Protein AF-0000000083253717 (afdb_homodimer)

Nearest PDB structures (foldseek):
  2f3x-assembly1_B  TM=8.934E-01  e=1.957E-19  Bacillus subtilis
  4a0z-assembly1_B  TM=8.942E-01  e=2.127E-15  Staphylococcus aureus
  4a0y-assembly1_B-2  TM=9.872E-01  e=1.980E-13  Staphylococcus aureus
  4a12-assembly1_B  TM=8.291E-01  e=4.287E-14  Staphylococcus aureus
  1ixl-assembly1_A  TM=9.318E-01  e=2.590E-11  Pyrococcus horikoshii

Structure (mmCIF, N/CA/C/O backbone):
data_AF-0000000083253717-model_v1
#
loop_
_entity.id
_entity.type
_entity.pdbx_description
1 polymer 'Acyl-coenzyme A thioesterase PaaI-like protein'
#
loop_
_atom_site.group_PDB
_atom_site.id
_atom_site.type_symbol
_atom_site.label_atom_id
_atom_site.label_alt_id
_atom_site.label_comp_id
_atom_site.label_asym_id
_atom_site.label_entity_id
_atom_site.label_seq_id
_atom_site.pdbx_PDB_ins_code
_atom_site.Cartn_x
_atom_site.Cartn_y
_atom_site.Cartn_z
_atom_site.occupancy
_atom_site.B_iso_or_equiv
_atom_site.auth_seq_id
_atom_site.auth_comp_id
_atom_site.auth_asym_id
_atom_site.auth_atom_id
_atom_site.pdbx_PDB_model_num
ATOM 1 N N . MET A 1 1 ? 24.203 4.297 25.594 1 27.81 1 MET A N 1
ATOM 2 C CA . MET A 1 1 ? 24.078 5.672 26.078 1 27.81 1 MET A CA 1
ATOM 3 C C . MET A 1 1 ? 22.688 6.23 25.766 1 27.81 1 MET A C 1
ATOM 5 O O . MET A 1 1 ? 22.203 6.09 24.641 1 27.81 1 MET A O 1
ATOM 9 N N . GLU A 1 2 ? 21.75 6.348 26.719 1 34.16 2 GLU A N 1
ATOM 10 C CA . GLU A 1 2 ? 20.391 6.875 26.781 1 34.16 2 GLU A CA 1
ATOM 11 C C . GLU A 1 2 ? 20.328 8.289 26.203 1 34.16 2 GLU A C 1
ATOM 13 O O . GLU A 1 2 ? 21.094 9.164 26.594 1 34.16 2 GLU A O 1
ATOM 18 N N . LEU A 1 3 ? 20.156 8.422 24.891 1 40.31 3 LEU A N 1
ATOM 19 C CA . LEU A 1 3 ? 20.047 9.836 24.547 1 40.31 3 LEU A CA 1
ATOM 20 C C . LEU A 1 3 ? 19.266 10.602 25.609 1 40.31 3 LEU A C 1
ATOM 22 O O . LEU A 1 3 ? 18.234 10.117 26.094 1 40.31 3 LEU A O 1
ATOM 26 N N . GLY A 1 4 ? 19.938 11.438 26.344 1 41.78 4 GLY A N 1
ATOM 27 C CA . GLY A 1 4 ? 19.359 12.242 27.422 1 41.78 4 GLY A CA 1
ATOM 28 C C . GLY A 1 4 ? 18.219 13.133 26.953 1 41.78 4 GLY A C 1
ATOM 29 O O . GLY A 1 4 ? 18.016 13.305 25.75 1 41.78 4 GLY A O 1
ATOM 30 N N . ILE A 1 5 ? 17.422 13.695 27.797 1 54.75 5 ILE A N 1
ATOM 31 C CA . ILE A 1 5 ? 16.234 14.547 27.719 1 54.75 5 ILE A CA 1
ATOM 32 C C . ILE A 1 5 ? 16.531 15.773 26.859 1 54.75 5 ILE A C 1
ATOM 34 O O . ILE A 1 5 ? 15.703 16.188 26.047 1 54.75 5 ILE A O 1
ATOM 38 N N . PRO A 1 6 ? 17.719 16.359 26.953 1 46.31 6 PRO A N 1
ATOM 39 C CA . PRO A 1 6 ? 17.969 17.594 26.188 1 46.31 6 PRO A CA 1
ATOM 40 C C . PRO A 1 6 ? 18.016 17.344 24.688 1 46.31 6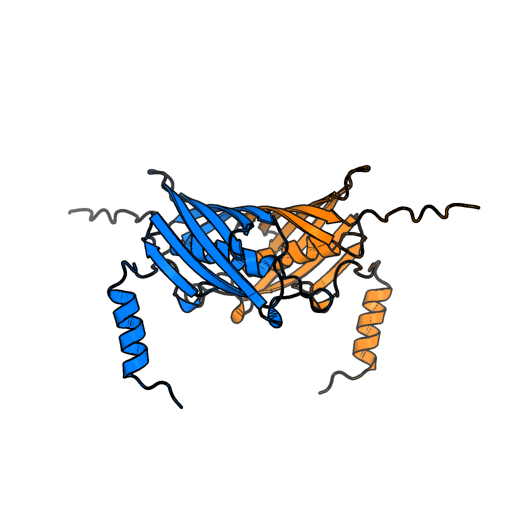 PRO A C 1
ATOM 42 O O . PRO A 1 6 ? 17.594 18.188 23.891 1 46.31 6 PRO A O 1
ATOM 45 N N . GLU A 1 7 ? 18.672 16.203 24.188 1 47.22 7 GLU A N 1
ATOM 46 C CA . GLU A 1 7 ? 18.766 15.945 22.75 1 47.22 7 GLU A CA 1
ATOM 47 C C . GLU A 1 7 ? 17.406 15.664 22.141 1 47.22 7 GLU A C 1
ATOM 49 O O . GLU A 1 7 ? 17.172 15.977 20.969 1 47.22 7 GLU A O 1
ATOM 54 N N . LEU A 1 8 ? 16.438 15.023 22.797 1 44.53 8 LEU A N 1
ATOM 55 C CA . LEU A 1 8 ? 15.07 14.898 22.328 1 44.53 8 LEU A CA 1
ATOM 56 C C . LEU A 1 8 ? 14.406 16.266 22.203 1 44.53 8 LEU A C 1
ATOM 58 O O . LEU A 1 8 ? 13.68 16.531 21.234 1 44.53 8 LEU A O 1
ATOM 62 N N . ARG A 1 9 ? 14.617 17.172 23.188 1 43.34 9 ARG A N 1
ATOM 63 C CA . ARG A 1 9 ? 14.039 18.5 23.125 1 43.34 9 ARG A CA 1
ATOM 64 C C . ARG A 1 9 ? 14.633 19.297 21.969 1 43.34 9 ARG A C 1
ATOM 66 O O . ARG A 1 9 ? 13.922 20.047 21.281 1 43.34 9 ARG A O 1
ATOM 73 N N . GLU A 1 10 ? 15.938 19.266 21.781 1 46.22 10 GLU A N 1
ATOM 74 C CA . GLU A 1 10 ? 16.578 20 20.688 1 46.22 10 GLU A CA 1
ATOM 75 C C . GLU A 1 10 ? 16.141 19.453 19.328 1 46.22 10 GLU A C 1
ATOM 77 O O . GLU A 1 10 ? 15.961 20.219 18.375 1 46.22 10 GLU A O 1
ATOM 82 N N . ARG A 1 11 ? 16 18.141 19.219 1 43.56 11 ARG A N 1
ATOM 83 C CA . ARG A 1 11 ? 15.414 17.609 18 1 43.56 11 ARG A CA 1
ATOM 84 C C . ARG A 1 11 ? 13.969 18.078 17.844 1 43.56 11 ARG A C 1
ATOM 86 O O . ARG A 1 11 ? 13.508 18.312 16.719 1 43.56 11 ARG A O 1
ATOM 93 N N . MET A 1 12 ? 13.195 18.172 18.891 1 43.16 12 MET A N 1
ATOM 94 C CA . MET A 1 12 ? 11.867 18.766 18.828 1 43.16 12 MET A CA 1
ATOM 95 C C . MET A 1 12 ? 11.945 20.25 18.469 1 43.16 12 MET A C 1
ATOM 97 O O . MET A 1 12 ? 11.094 20.766 17.734 1 43.16 12 MET A O 1
ATOM 101 N N . LYS A 1 13 ? 12.852 21.031 19.156 1 43.28 13 LYS A N 1
ATOM 102 C CA . LYS A 1 13 ? 13.047 22.438 18.859 1 43.28 13 LYS A CA 1
ATOM 103 C C . LYS A 1 13 ? 13.469 22.641 17.406 1 43.28 13 LYS A C 1
ATOM 105 O O . LYS A 1 13 ? 12.977 23.547 16.734 1 43.28 13 LYS A O 1
ATOM 110 N N . LEU A 1 14 ? 14.516 22.031 16.891 1 45.34 14 LEU A N 1
ATOM 111 C CA . LEU A 1 14 ? 14.945 22.141 15.5 1 45.34 14 LEU A CA 1
ATOM 112 C C . LEU A 1 14 ? 13.859 21.656 14.555 1 45.34 14 LEU A C 1
ATOM 114 O O . LEU A 1 14 ? 13.742 22.141 13.43 1 45.34 14 LEU A O 1
ATOM 118 N N . MET A 1 15 ? 13.109 20.688 14.961 1 44.75 15 MET A N 1
ATOM 119 C CA . MET A 1 15 ? 11.883 20.359 14.242 1 44.75 15 MET A CA 1
ATOM 120 C C . MET A 1 15 ? 10.875 21.5 14.328 1 44.75 15 MET A C 1
ATOM 122 O O . MET A 1 15 ? 10.109 21.734 13.398 1 44.75 15 MET A O 1
ATOM 126 N N . ALA A 1 16 ? 10.805 22.344 15.453 1 42.78 16 ALA A N 1
ATOM 127 C CA . ALA A 1 16 ? 9.938 23.5 15.633 1 42.78 16 ALA A CA 1
ATOM 128 C C . ALA A 1 16 ? 10.375 24.656 14.742 1 42.78 16 ALA A C 1
ATOM 130 O O . ALA A 1 16 ? 9.547 25.391 14.219 1 42.78 16 ALA A O 1
ATOM 131 N N . GLU A 1 17 ? 11.656 25.078 14.703 1 44.5 17 GLU A N 1
ATOM 132 C CA . GLU A 1 17 ? 12.008 26.266 13.938 1 44.5 17 GLU A CA 1
ATOM 133 C C . GLU A 1 17 ? 11.773 26.062 12.445 1 44.5 17 GLU A C 1
ATOM 135 O O . GLU A 1 17 ? 11.742 27.016 11.672 1 44.5 17 GLU A O 1
ATOM 140 N N . ARG A 1 18 ? 12.195 24.875 11.844 1 48.19 18 ARG A N 1
ATOM 141 C CA . ARG A 1 18 ? 11.812 24.656 10.453 1 48.19 18 ARG A CA 1
ATOM 142 C C . ARG A 1 18 ? 10.305 24.469 10.312 1 48.19 18 ARG A C 1
ATOM 144 O O . ARG A 1 18 ? 9.641 24.047 11.266 1 48.19 18 ARG A O 1
ATOM 151 N N . SER A 1 19 ? 9.68 25.172 9.258 1 51.81 19 SER A N 1
ATOM 152 C CA . SER A 1 19 ? 8.258 25.359 8.984 1 51.81 19 SER A CA 1
ATOM 153 C C . SER A 1 19 ? 7.484 24.062 9.164 1 51.81 19 SER A C 1
ATOM 155 O O . SER A 1 19 ? 7.234 23.344 8.195 1 51.81 19 SER A O 1
ATOM 157 N N . TYR A 1 20 ? 7.871 23.391 10.164 1 62.78 20 TYR A N 1
ATOM 158 C CA . TYR A 1 20 ? 7.258 22.109 10.484 1 62.78 20 TYR A CA 1
ATOM 159 C C . TYR A 1 20 ? 5.855 22.297 11.047 1 62.78 20 TYR A C 1
ATOM 161 O O . TYR A 1 20 ? 5.684 22.828 12.141 1 62.78 20 TYR A O 1
ATOM 169 N N . ASP A 1 21 ? 4.977 22.359 10.078 1 71.06 21 ASP A N 1
ATOM 170 C CA . ASP A 1 21 ? 3.664 22.234 10.703 1 71.06 21 ASP A CA 1
ATOM 171 C C . ASP A 1 21 ? 3.523 20.906 11.445 1 71.06 21 ASP A C 1
ATOM 173 O O . ASP A 1 21 ? 4.156 19.922 11.086 1 71.06 21 ASP A O 1
ATOM 177 N N . ALA A 1 22 ? 2.982 20.984 12.594 1 73.62 22 ALA A N 1
ATOM 178 C CA . ALA A 1 22 ? 2.648 19.734 13.289 1 73.62 22 ALA A CA 1
ATOM 179 C C . ALA A 1 22 ? 1.599 18.953 12.516 1 73.62 22 ALA A C 1
ATOM 181 O O . ALA A 1 22 ? 0.607 19.516 12.047 1 73.62 22 ALA A O 1
ATOM 182 N N . VAL A 1 23 ? 1.903 17.688 12.297 1 77.62 23 VAL A N 1
ATOM 183 C CA . VAL A 1 23 ? 0.934 16.812 11.664 1 77.62 23 VAL A CA 1
ATOM 184 C C . VAL A 1 23 ? -0.348 16.766 12.492 1 77.62 23 VAL A C 1
ATOM 186 O O . VAL A 1 23 ? -0.3 16.609 13.711 1 77.62 23 VAL A O 1
ATOM 189 N N . LYS A 1 24 ? -1.46 16.875 11.859 1 76.69 24 LYS A N 1
ATOM 190 C CA . LYS A 1 24 ? -2.742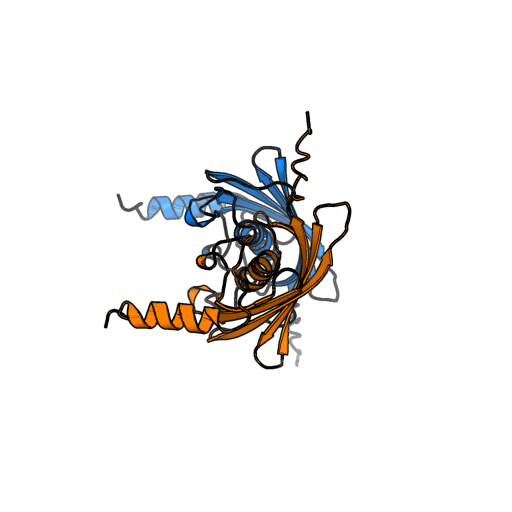 16.906 12.555 1 76.69 24 LYS A CA 1
ATOM 191 C C . LYS A 1 24 ? -3.494 15.586 12.383 1 76.69 24 LYS A C 1
ATOM 193 O O . LYS A 1 24 ? -4.168 15.133 13.312 1 76.69 24 LYS A O 1
ATOM 198 N N . SER A 1 25 ? -3.336 15.031 11.281 1 77.25 25 SER A N 1
ATOM 199 C CA . SER A 1 25 ? -4.207 13.938 10.859 1 77.25 25 SER A CA 1
ATOM 200 C C . SER A 1 25 ? -3.76 12.609 11.453 1 77.25 25 SER A C 1
ATOM 202 O O . SER A 1 25 ? -4.559 11.68 11.586 1 77.25 25 SER A O 1
ATOM 204 N N . LEU A 1 26 ? -2.51 12.477 11.758 1 76.75 26 LEU A N 1
ATOM 205 C CA . LEU A 1 26 ? -1.973 11.273 12.383 1 76.75 26 LEU A CA 1
ATOM 206 C C . LEU A 1 26 ? -0.706 11.586 13.172 1 76.75 26 LEU A C 1
ATOM 208 O O . LEU A 1 26 ? 0.003 12.547 12.859 1 76.75 26 LEU A O 1
ATOM 212 N N . PRO A 1 27 ? -0.636 10.766 14.234 1 74.94 27 PRO A N 1
ATOM 213 C CA . PRO A 1 27 ? 0.608 10.977 14.984 1 74.94 27 PRO A CA 1
ATOM 214 C C . PRO A 1 27 ? 1.853 10.75 14.125 1 74.94 27 PRO A C 1
ATOM 216 O O . PRO A 1 27 ? 1.848 9.898 13.234 1 74.94 27 PRO A O 1
ATOM 219 N N . LEU A 1 28 ? 2.834 11.484 14.375 1 74.81 28 LEU A N 1
ATOM 220 C CA . LEU A 1 28 ? 4.078 11.461 13.617 1 74.81 28 LEU A CA 1
ATOM 221 C C . LEU A 1 28 ? 4.648 10.047 13.555 1 74.81 28 LEU A C 1
ATOM 223 O O . LEU A 1 28 ? 5.191 9.633 12.523 1 74.81 28 LEU A O 1
ATOM 227 N N . HIS A 1 29 ? 4.496 9.242 14.602 1 78.12 29 HIS A N 1
ATOM 228 C CA . HIS A 1 29 ? 5.086 7.906 14.656 1 78.12 29 HIS A CA 1
ATOM 229 C C . HIS A 1 29 ? 4.312 6.926 13.781 1 78.12 29 HIS A C 1
ATOM 231 O O . HIS A 1 29 ? 4.777 5.812 13.531 1 78.12 29 HIS A O 1
ATOM 237 N N . GLU A 1 30 ? 3.205 7.461 13.234 1 88.38 30 GLU A N 1
ATOM 238 C CA . GLU A 1 30 ? 2.396 6.598 12.375 1 88.38 30 GLU A CA 1
ATOM 239 C C . GLU A 1 30 ? 2.648 6.895 10.906 1 88.38 30 GLU A C 1
ATOM 241 O O . GLU A 1 30 ? 2.119 6.207 10.031 1 88.38 30 GLU A O 1
ATOM 246 N N . VAL A 1 31 ? 3.498 7.922 10.672 1 92.31 31 VAL A N 1
ATOM 247 C CA . VAL A 1 31 ? 3.961 8.148 9.305 1 92.31 31 VAL A CA 1
ATOM 248 C C . VAL A 1 31 ? 5.109 7.191 8.984 1 92.31 31 VAL A C 1
ATOM 250 O O . VAL A 1 31 ? 6.035 7.035 9.781 1 92.31 31 VAL A O 1
ATOM 253 N N . ILE A 1 32 ? 5.051 6.48 7.938 1 96.12 32 ILE A N 1
ATOM 254 C CA . ILE A 1 32 ? 6.129 5.602 7.504 1 96.12 32 ILE A CA 1
ATOM 255 C C . ILE A 1 32 ? 7.25 6.426 6.883 1 96.12 32 ILE A C 1
ATOM 257 O O . ILE A 1 32 ? 7.031 7.145 5.902 1 96.12 32 ILE A O 1
ATOM 261 N N . GLY A 1 33 ? 8.398 6.219 7.422 1 96.5 33 GLY A N 1
ATOM 262 C CA . GLY A 1 33 ? 9.5 7.102 7.062 1 96.5 33 GLY A CA 1
ATOM 263 C C . GLY A 1 33 ? 9.656 8.273 8.016 1 96.5 33 GLY A C 1
ATOM 264 O O . GLY A 1 33 ? 8.883 8.422 8.961 1 96.5 33 GLY A O 1
ATOM 265 N N . ASP A 1 34 ? 10.656 9.117 7.766 1 96 34 ASP A N 1
ATOM 266 C CA . ASP A 1 34 ? 10.93 10.297 8.586 1 96 34 ASP A CA 1
ATOM 267 C C . ASP A 1 34 ? 10.555 11.578 7.855 1 96 34 ASP A C 1
ATOM 269 O O . ASP A 1 34 ? 11.062 11.852 6.77 1 96 34 ASP A O 1
ATOM 273 N N . ILE A 1 35 ? 9.766 12.344 8.539 1 95.44 35 ILE A N 1
ATOM 274 C CA . ILE A 1 35 ? 9.367 13.617 7.945 1 95.44 35 ILE A CA 1
ATOM 275 C C . ILE A 1 35 ? 10.516 14.617 8.031 1 95.44 35 ILE A C 1
ATOM 277 O O . ILE A 1 35 ? 11.102 14.805 9.102 1 95.44 35 ILE A O 1
ATOM 281 N N . VAL A 1 36 ? 10.789 15.25 6.953 1 94.69 36 VAL A N 1
ATOM 282 C CA . VAL A 1 36 ? 11.859 16.234 6.867 1 94.69 36 VAL A CA 1
ATOM 283 C C . VAL A 1 36 ? 11.266 17.641 6.812 1 94.69 36 VAL A C 1
ATOM 285 O O . VAL A 1 36 ? 11.828 18.594 7.367 1 94.69 36 VAL A O 1
ATOM 288 N N . ASP A 1 37 ? 10.18 17.719 6.109 1 94.31 37 ASP A N 1
ATOM 289 C CA . ASP A 1 37 ? 9.445 18.969 5.926 1 94.31 37 ASP A CA 1
ATOM 290 C C . ASP A 1 37 ? 7.949 18.703 5.781 1 94.31 37 ASP A C 1
ATOM 292 O O . ASP A 1 37 ? 7.543 17.703 5.188 1 94.31 37 ASP A O 1
ATOM 296 N N . LEU A 1 38 ? 7.254 19.656 6.395 1 95.81 38 LEU A N 1
ATOM 297 C CA . LEU A 1 38 ? 5.801 19.531 6.305 1 95.81 38 LEU A CA 1
ATOM 298 C C . LEU A 1 38 ? 5.129 20.891 6.344 1 95.81 38 LEU A C 1
ATOM 300 O O . LEU A 1 38 ? 5.258 21.625 7.328 1 95.81 38 LEU A O 1
ATOM 304 N N . GLN A 1 39 ? 4.535 21.234 5.316 1 95.31 39 GLN A N 1
ATOM 305 C CA . GLN A 1 39 ? 3.635 22.375 5.227 1 95.31 39 GLN A CA 1
ATOM 306 C C . GLN A 1 39 ? 2.199 21.922 4.969 1 95.31 39 GLN A C 1
ATOM 308 O O . GLN A 1 39 ? 1.859 21.516 3.857 1 95.31 39 GLN A O 1
ATOM 313 N N . LEU A 1 40 ? 1.404 22.047 5.949 1 93.06 40 LEU A N 1
ATOM 314 C CA . LEU A 1 40 ? 0.052 21.5 5.887 1 93.06 40 LEU A CA 1
ATOM 315 C C . LEU A 1 40 ? -0.719 22.109 4.715 1 93.06 40 LEU A C 1
ATOM 317 O O . LEU A 1 40 ? -0.653 23.312 4.477 1 93.06 40 LEU A O 1
ATOM 321 N N . ASP A 1 41 ? -1.463 21.25 4.004 1 92.88 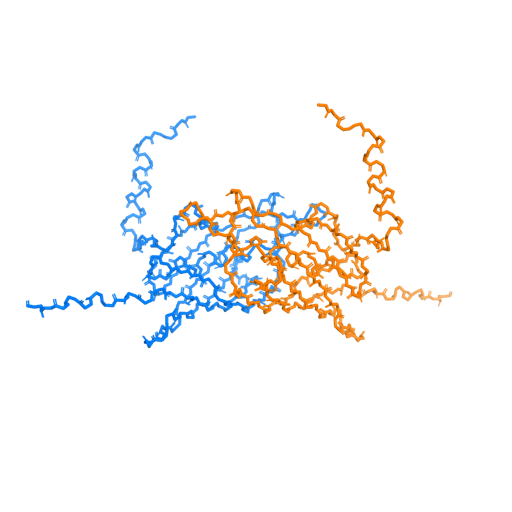41 ASP A N 1
ATOM 322 C CA . ASP A 1 41 ? -2.303 21.562 2.854 1 92.88 41 ASP A CA 1
ATOM 323 C C . ASP A 1 41 ? -1.473 22.156 1.715 1 92.88 41 ASP A C 1
ATOM 325 O O . ASP A 1 41 ? -2 22.891 0.867 1 92.88 41 ASP A O 1
ATOM 329 N N . ARG A 1 42 ? -0.177 21.891 1.754 1 94.94 42 ARG A N 1
ATOM 330 C CA . ARG A 1 42 ? 0.686 22.375 0.684 1 94.94 42 ARG A CA 1
ATOM 331 C C . ARG A 1 42 ? 1.632 21.281 0.199 1 94.94 42 ARG A C 1
ATOM 333 O O . ARG A 1 42 ? 1.489 20.781 -0.917 1 94.94 42 ARG A O 1
ATOM 340 N N . SER A 1 43 ? 2.59 20.984 1.112 1 97.56 43 SER A N 1
ATOM 341 C CA . SER A 1 43 ? 3.588 20.016 0.67 1 97.56 43 SER A CA 1
ATOM 342 C C . SER A 1 43 ? 4.266 19.344 1.857 1 97.56 43 SER A C 1
ATOM 344 O O . SER A 1 43 ? 4.148 19.797 2.994 1 97.56 43 SER A O 1
ATOM 346 N N . GLY A 1 44 ? 4.949 18.188 1.603 1 97.38 44 GLY A N 1
ATOM 347 C CA . GLY A 1 44 ? 5.734 17.438 2.58 1 97.38 44 GLY A CA 1
ATOM 348 C C . GLY A 1 44 ? 6.82 16.594 1.954 1 97.38 44 GLY A C 1
ATOM 349 O O . GLY A 1 44 ? 6.742 16.25 0.774 1 97.38 44 GLY A O 1
ATOM 350 N N . ILE A 1 45 ? 7.84 16.359 2.764 1 98.12 45 ILE A N 1
ATOM 351 C CA . ILE A 1 45 ? 8.953 15.508 2.35 1 98.12 45 ILE A CA 1
ATOM 352 C C . ILE A 1 45 ? 9.258 14.492 3.449 1 98.12 45 ILE A C 1
ATOM 354 O O . ILE A 1 45 ? 9.273 14.836 4.633 1 98.12 45 ILE A O 1
ATOM 358 N N . SER A 1 46 ? 9.414 13.211 3.102 1 98.06 46 SER A N 1
ATOM 359 C CA . SER A 1 46 ? 9.852 12.188 4.047 1 98.06 46 SER A CA 1
ATOM 360 C C . SER A 1 46 ? 10.938 11.305 3.447 1 98.06 46 SER A C 1
ATOM 362 O O . SER A 1 46 ? 11.109 11.266 2.227 1 98.06 46 SER A O 1
ATOM 364 N N . ILE A 1 47 ? 11.695 10.68 4.305 1 98.5 47 ILE A N 1
ATOM 365 C CA . ILE A 1 47 ? 12.766 9.766 3.904 1 98.5 47 ILE A CA 1
ATOM 366 C C . ILE A 1 47 ? 12.516 8.391 4.512 1 98.5 47 ILE A C 1
ATOM 368 O O . ILE A 1 47 ? 12.156 8.273 5.688 1 98.5 47 ILE A O 1
ATOM 372 N N . PHE A 1 48 ? 12.688 7.355 3.727 1 98.62 48 PHE A N 1
ATOM 373 C CA . PHE A 1 48 ? 12.477 5.973 4.148 1 98.62 48 PHE A CA 1
ATOM 374 C C . PHE A 1 48 ? 13.609 5.082 3.65 1 98.62 48 PHE A C 1
ATOM 376 O O . PHE A 1 48 ? 13.781 4.902 2.441 1 98.62 48 PHE A O 1
ATOM 383 N N . GLU A 1 49 ? 14.359 4.555 4.551 1 98.62 49 GLU A N 1
ATOM 384 C CA . GLU A 1 49 ? 15.445 3.648 4.199 1 98.62 49 GLU A CA 1
ATOM 385 C C . GLU A 1 49 ? 14.961 2.203 4.141 1 98.62 49 GLU A C 1
ATOM 387 O O . GLU A 1 49 ? 14.344 1.71 5.086 1 98.62 49 GLU A O 1
ATOM 392 N N . ILE A 1 50 ? 15.328 1.553 3.037 1 98.75 50 ILE A N 1
ATOM 393 C CA . ILE A 1 50 ? 14.914 0.166 2.848 1 98.75 50 ILE A CA 1
ATOM 394 C C . ILE A 1 50 ? 15.844 -0.759 3.629 1 98.75 50 ILE A C 1
ATOM 396 O O . ILE A 1 50 ? 17.062 -0.776 3.391 1 98.75 50 ILE A O 1
ATOM 400 N N . ARG A 1 51 ? 15.242 -1.475 4.516 1 98.44 51 ARG A N 1
ATOM 401 C CA . ARG A 1 51 ? 15.984 -2.424 5.34 1 98.44 51 ARG A CA 1
ATOM 402 C C . ARG A 1 51 ? 15.625 -3.861 4.984 1 98.44 51 ARG A C 1
ATOM 404 O O . ARG A 1 51 ? 14.812 -4.098 4.086 1 98.44 51 ARG A O 1
ATOM 411 N N . GLU A 1 52 ? 16.219 -4.828 5.684 1 97.56 52 GLU A N 1
ATOM 412 C CA . GLU A 1 52 ? 16.062 -6.242 5.371 1 97.56 52 GLU A CA 1
ATOM 413 C C . GLU A 1 52 ? 14.609 -6.68 5.512 1 97.56 52 GLU A C 1
ATOM 415 O O . GLU A 1 52 ? 14.125 -7.504 4.734 1 97.56 52 GLU A O 1
ATOM 420 N N . GLU A 1 53 ? 13.914 -6.086 6.477 1 96.31 53 GLU A N 1
ATOM 421 C CA . GLU A 1 53 ? 12.531 -6.492 6.746 1 96.31 53 GLU A CA 1
ATOM 422 C C . GLU A 1 53 ? 11.586 -5.965 5.672 1 96.31 53 GLU A C 1
ATOM 424 O O . GLU A 1 53 ? 10.422 -6.367 5.609 1 96.31 53 GLU A O 1
ATOM 429 N N . HIS A 1 54 ? 12.141 -5.098 4.793 1 97.56 54 HIS A N 1
ATOM 430 C CA . HIS A 1 54 ? 11.266 -4.445 3.82 1 97.56 54 HIS A CA 1
ATOM 431 C C . HIS A 1 54 ? 11.406 -5.082 2.441 1 97.56 54 HIS A C 1
ATOM 433 O O . HIS A 1 54 ? 10.812 -4.609 1.471 1 97.56 54 HIS A O 1
ATOM 439 N N . VAL A 1 55 ? 12.297 -6.137 2.293 1 96.12 55 VAL A N 1
ATOM 440 C CA . VAL A 1 55 ? 12.617 -6.637 0.958 1 96.12 55 VAL A CA 1
ATOM 441 C C . VAL A 1 55 ? 12.227 -8.109 0.855 1 96.12 55 VAL A C 1
ATOM 443 O O . VAL A 1 55 ? 12.086 -8.797 1.871 1 96.12 55 VAL A O 1
ATOM 446 N N . PHE A 1 56 ? 11.922 -8.5 -0.398 1 90 56 PHE A N 1
ATOM 447 C CA . PHE A 1 56 ? 11.906 -9.938 -0.659 1 90 56 PHE A CA 1
ATOM 448 C C . PHE A 1 56 ? 13.281 -10.539 -0.396 1 90 56 PHE A C 1
ATOM 450 O O . PHE A 1 56 ? 14.289 -10.07 -0.926 1 90 56 PHE A O 1
ATOM 457 N N . SER A 1 57 ? 13.211 -11.609 0.345 1 86.81 57 SER A N 1
ATOM 458 C CA . SER A 1 57 ? 14.477 -12.203 0.773 1 86.81 57 SER A CA 1
ATOM 459 C C . SER A 1 57 ? 15.289 -12.695 -0.42 1 86.81 57 SER A C 1
ATOM 461 O O . SER A 1 57 ? 16.516 -12.57 -0.44 1 86.81 57 SER A O 1
ATOM 463 N N . ARG A 1 58 ? 14.648 -13.125 -1.437 1 84.38 58 ARG A N 1
ATOM 464 C CA . ARG A 1 58 ? 15.312 -13.758 -2.576 1 84.38 58 ARG A CA 1
ATOM 465 C C . ARG A 1 58 ? 15.969 -12.711 -3.471 1 84.38 58 ARG A C 1
ATOM 467 O O . ARG A 1 58 ? 17.062 -12.938 -3.988 1 84.38 58 ARG A O 1
ATOM 474 N N . THR A 1 59 ? 15.398 -11.539 -3.57 1 87.25 59 THR A N 1
ATOM 475 C CA . THR A 1 59 ? 15.828 -10.633 -4.629 1 87.25 59 THR A CA 1
ATOM 476 C C . THR A 1 59 ? 16.406 -9.352 -4.039 1 87.25 59 THR A C 1
ATOM 478 O O . THR A 1 59 ? 17.109 -8.609 -4.727 1 87.25 59 THR A O 1
ATOM 481 N N . GLY A 1 60 ? 16.125 -9.109 -2.785 1 94 60 GLY A N 1
ATOM 482 C CA . GLY A 1 60 ? 16.531 -7.848 -2.191 1 94 60 GLY A CA 1
ATOM 483 C C . GLY A 1 60 ? 15.734 -6.664 -2.695 1 94 60 GLY A C 1
ATOM 484 O O . GLY A 1 60 ? 16.109 -5.512 -2.469 1 94 60 GLY A O 1
ATOM 485 N N . ILE A 1 61 ? 14.695 -6.934 -3.451 1 95 61 ILE A N 1
ATOM 486 C CA . ILE A 1 61 ? 13.805 -5.902 -3.969 1 95 61 ILE A CA 1
ATOM 487 C C . ILE A 1 61 ? 12.773 -5.531 -2.906 1 95 61 ILE A C 1
ATOM 489 O O . ILE A 1 61 ? 12.195 -6.41 -2.26 1 95 61 ILE A O 1
ATOM 493 N N . ALA A 1 62 ? 12.625 -4.188 -2.691 1 97.56 62 ALA A N 1
ATOM 494 C CA . ALA A 1 62 ? 11.656 -3.707 -1.71 1 97.56 62 ALA A CA 1
ATOM 495 C C . ALA A 1 62 ? 10.242 -4.16 -2.068 1 97.56 62 ALA A C 1
ATOM 497 O O . ALA A 1 62 ? 9.844 -4.117 -3.236 1 97.56 62 ALA A O 1
ATOM 498 N N . ARG A 1 63 ? 9.531 -4.613 -1.033 1 96.62 63 ARG A N 1
ATOM 499 C CA . ARG A 1 63 ? 8.117 -4.934 -1.229 1 96.62 63 ARG A CA 1
ATOM 500 C C . ARG A 1 63 ? 7.301 -3.676 -1.495 1 96.62 63 ARG A C 1
ATOM 502 O O . ARG A 1 63 ? 7.438 -2.678 -0.783 1 96.62 63 ARG A O 1
ATOM 509 N N . GLY A 1 64 ? 6.461 -3.732 -2.43 1 97.25 64 GLY A N 1
ATOM 510 C CA . GLY A 1 64 ? 5.746 -2.566 -2.924 1 97.25 64 GLY A CA 1
ATOM 511 C C . GLY A 1 64 ? 4.918 -1.879 -1.854 1 97.25 64 GLY A C 1
ATOM 512 O O . GLY A 1 64 ? 4.773 -0.655 -1.864 1 97.25 64 GLY A O 1
ATOM 513 N N . HIS A 1 65 ? 4.375 -2.691 -0.903 1 98.12 65 HIS A N 1
ATOM 514 C CA . HIS A 1 65 ? 3.471 -2.074 0.059 1 98.12 65 HIS A CA 1
ATOM 515 C C . HIS A 1 65 ? 4.227 -1.17 1.026 1 98.12 65 HIS A C 1
ATOM 517 O O . HIS A 1 65 ? 3.637 -0.28 1.644 1 98.12 65 HIS A O 1
ATOM 523 N N . HIS A 1 66 ? 5.57 -1.357 1.204 1 98.31 66 HIS A N 1
ATOM 524 C CA . HIS A 1 66 ? 6.336 -0.442 2.045 1 98.31 66 HIS A CA 1
ATOM 525 C C . HIS A 1 66 ? 6.512 0.913 1.365 1 98.31 66 HIS A C 1
ATOM 527 O O . HIS A 1 66 ? 6.383 1.956 2.01 1 98.31 66 HIS A O 1
ATOM 533 N N . VAL A 1 67 ? 6.82 0.883 0.069 1 98.75 67 VAL A N 1
ATOM 534 C CA . VAL A 1 67 ? 6.953 2.111 -0.709 1 98.75 67 VAL A CA 1
ATOM 535 C C . VAL A 1 67 ? 5.617 2.846 -0.747 1 98.75 67 VAL A C 1
ATOM 537 O O . VAL A 1 67 ? 5.559 4.055 -0.515 1 98.75 67 VAL A O 1
ATOM 540 N N . PHE A 1 68 ? 4.555 2.088 -0.942 1 98.88 68 PHE A N 1
ATOM 541 C CA . PHE A 1 68 ? 3.211 2.646 -0.9 1 98.88 68 PHE A CA 1
ATOM 542 C C . PHE A 1 68 ? 2.914 3.244 0.47 1 98.88 68 PHE A C 1
ATOM 544 O O . PHE A 1 68 ? 2.314 4.316 0.569 1 98.88 68 PHE A O 1
ATOM 551 N N . ALA A 1 69 ? 3.275 2.604 1.489 1 98.69 69 ALA A N 1
ATOM 552 C CA . ALA A 1 69 ? 2.99 3.049 2.85 1 98.69 69 ALA A CA 1
ATOM 553 C C . ALA A 1 69 ? 3.604 4.418 3.119 1 98.69 69 ALA A C 1
ATOM 555 O O . ALA A 1 69 ? 2.963 5.285 3.717 1 98.69 69 ALA A O 1
ATOM 556 N N . GLN A 1 70 ? 4.855 4.547 2.709 1 98.75 70 GLN A N 1
ATOM 557 C CA . GLN A 1 70 ? 5.484 5.855 2.875 1 98.75 70 GLN A CA 1
ATOM 558 C C . GLN A 1 70 ? 4.688 6.941 2.156 1 98.75 70 GLN A C 1
ATOM 560 O O . GLN A 1 70 ? 4.363 7.973 2.748 1 98.75 70 GLN A O 1
ATOM 565 N N . ALA A 1 71 ? 4.41 6.684 0.911 1 98.81 71 ALA A N 1
ATOM 566 C CA . ALA A 1 71 ? 3.711 7.668 0.087 1 98.81 71 ALA A CA 1
ATOM 567 C C . ALA A 1 71 ? 2.332 7.984 0.662 1 98.81 71 ALA A C 1
ATOM 569 O O . ALA A 1 71 ? 1.972 9.156 0.816 1 98.81 71 ALA A O 1
ATOM 570 N N . ASN A 1 72 ? 1.601 6.945 1 1 98.5 72 ASN A N 1
ATOM 571 C CA . ASN A 1 72 ? 0.243 7.109 1.51 1 98.5 72 ASN A CA 1
ATOM 572 C C . ASN A 1 72 ? 0.228 7.879 2.828 1 98.5 72 ASN A C 1
ATOM 574 O O . ASN A 1 72 ? -0.585 8.789 3.012 1 98.5 72 ASN A O 1
ATOM 578 N N . SER A 1 73 ? 1.097 7.461 3.73 1 97.25 73 SER A N 1
ATOM 579 C CA . SER A 1 73 ? 1.09 8.125 5.031 1 97.25 73 SER A CA 1
ATOM 580 C C . SER A 1 73 ? 1.493 9.586 4.91 1 97.25 73 SER A C 1
ATOM 582 O O . SER A 1 73 ? 0.984 10.438 5.641 1 97.25 73 SER A O 1
ATOM 584 N N . LEU A 1 74 ? 2.367 9.945 3.986 1 97.75 74 LEU A N 1
ATOM 585 C CA . LEU A 1 74 ? 2.744 11.336 3.742 1 97.75 74 LEU A CA 1
ATOM 586 C C . LEU A 1 74 ? 1.585 12.109 3.133 1 97.75 74 LEU A C 1
ATOM 588 O O . LEU A 1 74 ? 1.337 13.258 3.51 1 97.75 74 LEU A O 1
ATOM 592 N N . ALA A 1 75 ? 0.896 11.484 2.207 1 97.88 75 ALA A N 1
ATOM 593 C CA . ALA A 1 75 ? -0.264 12.117 1.585 1 97.88 75 ALA A CA 1
ATOM 594 C C . ALA A 1 75 ? -1.319 12.477 2.627 1 97.88 75 ALA A C 1
ATOM 596 O O . ALA A 1 75 ? -1.969 13.516 2.531 1 97.88 75 ALA A O 1
ATOM 597 N N . VAL A 1 76 ? -1.489 11.633 3.557 1 95.69 76 VAL A N 1
ATOM 598 C CA . VAL A 1 76 ? -2.445 11.867 4.633 1 95.69 76 VAL A CA 1
ATOM 599 C C . VAL A 1 76 ? -1.912 12.945 5.574 1 95.69 76 VAL A C 1
ATOM 601 O O . VAL A 1 76 ? -2.65 13.844 5.973 1 95.69 76 VAL A O 1
ATOM 604 N N . ALA A 1 77 ? -0.643 12.93 5.852 1 95.06 77 ALA A N 1
ATOM 605 C CA . ALA A 1 77 ? -0.016 13.805 6.844 1 95.06 77 ALA A CA 1
ATOM 606 C C . ALA A 1 77 ? -0.073 15.266 6.398 1 95.06 77 ALA A C 1
ATOM 608 O O . ALA A 1 77 ? -0.155 16.172 7.234 1 95.06 77 ALA A O 1
ATOM 609 N N . VAL A 1 78 ? -0.102 15.531 5.133 1 95.94 78 VAL A N 1
ATOM 610 C CA . VAL A 1 78 ? 0.004 16.906 4.633 1 95.94 78 VAL A CA 1
ATOM 611 C C . VAL A 1 78 ? -1.357 17.578 4.711 1 95.94 78 VAL A C 1
ATOM 613 O O . VAL A 1 78 ? -1.467 18.797 4.473 1 95.94 78 VAL A O 1
ATOM 616 N N . ILE A 1 79 ? -2.334 16.859 4.996 1 92.88 79 ILE A N 1
ATOM 617 C CA . ILE A 1 79 ? -3.678 17.422 5.043 1 92.88 79 ILE A CA 1
ATOM 618 C C . ILE A 1 79 ? -3.9 18.109 6.387 1 92.88 79 ILE A C 1
ATOM 620 O O . ILE A 1 79 ? -3.604 17.547 7.441 1 92.88 79 ILE A O 1
ATOM 624 N N . ASN A 1 80 ? -4.434 19.281 6.336 1 90.38 80 ASN A N 1
ATOM 625 C CA . ASN A 1 80 ? -4.707 20.078 7.531 1 90.38 80 ASN A CA 1
ATOM 626 C C . ASN A 1 80 ? -6.078 19.75 8.117 1 90.38 80 ASN A C 1
ATOM 628 O O . ASN A 1 80 ? -6.977 20.594 8.102 1 90.38 80 ASN A O 1
ATOM 632 N N . ASP A 1 81 ? -6.184 18.578 8.57 1 87.12 81 ASP A N 1
ATOM 633 C CA . ASP A 1 81 ? -7.402 18.094 9.211 1 87.12 81 ASP A CA 1
ATOM 634 C C . ASP A 1 81 ? -7.09 17 10.234 1 87.12 81 ASP A C 1
ATOM 636 O O . ASP A 1 81 ? -6.117 16.266 10.078 1 87.12 81 ASP A O 1
ATOM 640 N N . GLU A 1 82 ? -7.867 16.906 11.211 1 84.75 82 GLU A N 1
ATOM 641 C CA . GLU A 1 82 ? -7.688 15.906 12.258 1 84.75 82 GLU A CA 1
ATOM 642 C C . GLU A 1 82 ? -7.984 14.5 11.727 1 84.75 82 GLU A C 1
ATOM 644 O O . GLU A 1 82 ? -7.414 13.523 12.195 1 84.75 82 GLU A O 1
ATOM 649 N N . ILE A 1 83 ? -8.945 14.5 10.805 1 85.31 83 ILE A N 1
ATOM 650 C CA . ILE A 1 83 ? -9.312 13.227 10.195 1 85.31 83 ILE A CA 1
ATOM 651 C C . ILE A 1 83 ? -9.023 13.266 8.695 1 85.31 83 ILE A C 1
ATOM 653 O O . ILE A 1 83 ? -9.547 14.125 7.977 1 85.31 83 ILE A O 1
ATOM 657 N N . ALA A 1 84 ? -8.156 12.508 8.281 1 91.12 84 ALA A N 1
ATOM 658 C CA . ALA A 1 84 ? -7.809 12.336 6.875 1 91.12 84 ALA A CA 1
ATOM 659 C C . ALA A 1 84 ? -7.648 10.859 6.523 1 91.12 84 ALA A C 1
ATOM 661 O O . ALA A 1 84 ? -6.875 10.141 7.164 1 91.12 84 ALA A O 1
ATOM 662 N N . LEU A 1 85 ? -8.445 10.398 5.555 1 93.5 85 LEU A N 1
ATOM 663 C CA . LEU A 1 85 ? -8.438 9.008 5.121 1 93.5 85 LEU A CA 1
ATOM 664 C C . LEU A 1 85 ? -8.312 8.906 3.605 1 93.5 85 LEU A C 1
ATOM 666 O O . LEU A 1 85 ? -8.992 9.641 2.875 1 93.5 85 LEU A O 1
ATOM 670 N N . THR A 1 86 ? -7.461 8.023 3.195 1 96.5 86 THR A N 1
ATOM 671 C CA . THR A 1 86 ? -7.328 7.812 1.758 1 96.5 86 THR A CA 1
ATOM 672 C C . THR A 1 86 ? -8.594 7.176 1.186 1 96.5 86 THR A C 1
ATOM 674 O O . THR A 1 86 ? -9.039 6.133 1.663 1 96.5 86 THR A O 1
ATOM 677 N N . ALA A 1 87 ? -9.188 7.809 0.198 1 96.62 87 ALA A N 1
ATOM 678 C CA . ALA A 1 87 ? -10.352 7.266 -0.489 1 96.62 87 ALA A CA 1
ATOM 679 C C . ALA A 1 87 ? -9.938 6.414 -1.687 1 96.62 87 ALA A C 1
ATOM 681 O O . ALA A 1 87 ? -10.352 5.262 -1.81 1 96.62 87 ALA A O 1
ATOM 682 N N . THR A 1 88 ? -9.156 7.012 -2.547 1 98.31 88 THR A N 1
ATOM 683 C CA . THR A 1 88 ? -8.641 6.305 -3.715 1 98.31 88 THR A CA 1
ATOM 684 C C . THR A 1 88 ? -7.168 6.637 -3.945 1 98.31 88 THR A C 1
ATOM 686 O O . THR A 1 88 ? -6.664 7.633 -3.428 1 98.31 88 THR A O 1
ATOM 689 N N . ALA A 1 89 ? -6.527 5.801 -4.656 1 98.75 89 ALA A N 1
ATOM 690 C CA . ALA A 1 89 ? -5.156 6.051 -5.086 1 98.75 89 ALA A CA 1
ATOM 691 C C . ALA A 1 89 ? -4.871 5.391 -6.43 1 98.75 89 ALA A C 1
ATOM 693 O O . ALA A 1 89 ? -5.297 4.258 -6.676 1 98.75 89 ALA A O 1
ATOM 694 N N . ASP A 1 90 ? -4.242 6.082 -7.312 1 98.81 90 ASP A N 1
ATOM 695 C CA . ASP A 1 90 ? -3.637 5.586 -8.547 1 98.81 90 ASP A CA 1
ATOM 696 C C . ASP A 1 90 ? -2.111 5.629 -8.461 1 98.81 90 ASP A C 1
ATOM 698 O O . ASP A 1 90 ? -1.522 6.699 -8.312 1 98.81 90 ASP A O 1
ATOM 702 N N . ILE A 1 91 ? -1.551 4.422 -8.492 1 98.88 91 ILE A N 1
ATOM 703 C CA . ILE A 1 91 ? -0.122 4.406 -8.195 1 98.88 91 ILE A CA 1
ATOM 704 C C . ILE A 1 91 ? 0.628 3.68 -9.305 1 98.88 91 ILE A C 1
ATOM 706 O O . ILE A 1 91 ? 0.059 2.826 -9.992 1 98.88 91 ILE A O 1
ATOM 710 N N . ARG A 1 92 ? 1.894 4.09 -9.445 1 98.81 92 ARG A N 1
ATOM 711 C CA . ARG A 1 92 ? 2.824 3.479 -10.391 1 98.81 92 ARG A CA 1
ATOM 712 C C . ARG A 1 92 ? 4.156 3.162 -9.719 1 98.81 92 ARG A C 1
ATOM 714 O O . ARG A 1 92 ? 4.777 4.039 -9.117 1 98.81 92 ARG A O 1
ATOM 721 N N . PHE A 1 93 ? 4.473 1.896 -9.781 1 98.56 93 PHE A N 1
ATOM 722 C CA . PHE A 1 93 ? 5.836 1.503 -9.445 1 98.56 93 PHE A CA 1
ATOM 723 C C . PHE A 1 93 ? 6.738 1.598 -10.672 1 98.56 93 PHE A C 1
ATOM 725 O O . PHE A 1 93 ? 6.664 0.758 -11.57 1 98.56 93 PHE A O 1
ATOM 732 N N . VAL A 1 94 ? 7.652 2.582 -10.695 1 98.38 94 VAL A N 1
ATOM 733 C CA . VAL A 1 94 ? 8.391 2.939 -11.898 1 98.38 94 VAL A CA 1
ATOM 734 C C . VAL A 1 94 ? 9.672 2.111 -11.984 1 98.38 94 VAL A C 1
ATOM 736 O O . VAL A 1 94 ? 10.016 1.597 -13.055 1 98.38 94 VAL A O 1
ATOM 739 N N . ARG A 1 95 ? 10.359 2.018 -10.906 1 97.12 95 ARG A N 1
ATOM 740 C CA . ARG A 1 95 ? 11.609 1.268 -10.766 1 97.12 95 ARG A CA 1
ATOM 741 C C . ARG A 1 95 ? 11.656 0.546 -9.422 1 97.12 95 ARG A C 1
ATOM 743 O O . ARG A 1 95 ? 11.25 1.097 -8.398 1 97.12 95 ARG A O 1
ATOM 750 N N . SER A 1 96 ? 12.141 -0.671 -9.484 1 97.31 96 SER A N 1
ATOM 751 C CA . SER A 1 96 ? 12.289 -1.4 -8.227 1 97.31 96 SER A CA 1
ATOM 752 C C . SER A 1 96 ? 13.266 -0.703 -7.297 1 97.31 96 SER A C 1
ATOM 754 O O . SER A 1 96 ? 14.297 -0.184 -7.742 1 97.31 96 SER A O 1
ATOM 756 N N . VAL A 1 97 ? 12.898 -0.648 -6.02 1 98.5 97 VAL A N 1
ATOM 757 C CA . VAL A 1 97 ? 13.781 -0.127 -4.984 1 98.5 97 VAL A CA 1
ATOM 758 C C . VAL A 1 97 ? 14.516 -1.279 -4.305 1 98.5 97 VAL A C 1
ATOM 760 O O . VAL A 1 97 ? 13.938 -2.348 -4.086 1 98.5 97 VAL A O 1
ATOM 763 N N . LYS A 1 98 ? 15.781 -1.069 -3.92 1 98.12 98 LYS A N 1
ATOM 764 C CA . LYS A 1 98 ? 16.609 -2.168 -3.422 1 98.12 98 LYS A CA 1
ATOM 765 C C . LYS A 1 98 ? 17 -1.946 -1.964 1 98.12 98 LYS A C 1
ATOM 767 O O . LYS A 1 98 ? 16.938 -0.821 -1.465 1 98.12 98 LYS A O 1
ATOM 772 N N . LEU A 1 99 ? 17.422 -3.068 -1.4 1 98.38 99 LEU A N 1
ATOM 773 C CA . LEU A 1 99 ? 17.953 -3.053 -0.041 1 98.38 99 LEU A CA 1
ATOM 774 C C . LEU A 1 99 ? 19.016 -1.972 0.115 1 98.38 99 LEU A C 1
ATOM 776 O O . LEU A 1 99 ? 19.906 -1.843 -0.73 1 98.38 99 LEU A O 1
ATOM 780 N N . GLY A 1 100 ? 18.828 -1.186 1.156 1 98.25 100 GLY A N 1
ATOM 781 C CA . GLY A 1 100 ? 19.844 -0.179 1.468 1 98.25 100 GLY A CA 1
ATOM 782 C C . GLY A 1 100 ? 19.562 1.159 0.808 1 98.25 100 GLY A C 1
ATOM 783 O O . GLY A 1 100 ? 20.156 2.174 1.185 1 98.25 100 GLY A O 1
ATOM 784 N N . GLU A 1 101 ? 18.688 1.218 -0.133 1 98.69 101 GLU A N 1
ATOM 785 C CA . GLU A 1 101 ? 18.359 2.477 -0.792 1 98.69 101 GLU A CA 1
ATOM 786 C C . GLU A 1 101 ? 17.469 3.344 0.091 1 98.69 101 GLU A C 1
ATOM 788 O O . GLU A 1 101 ? 16.703 2.824 0.914 1 98.69 101 GLU A O 1
ATOM 793 N N . LYS A 1 102 ? 17.656 4.621 -0.061 1 98.62 102 LYS A N 1
ATOM 794 C CA . LYS A 1 102 ? 16.812 5.602 0.624 1 98.62 102 LYS A CA 1
ATOM 795 C C . LYS A 1 102 ? 15.797 6.215 -0.331 1 98.62 102 LYS A C 1
ATOM 797 O O . LYS A 1 102 ? 16.172 6.824 -1.337 1 98.62 102 LYS A O 1
ATOM 802 N N . CYS A 1 103 ? 14.547 6.078 0.027 1 98.75 103 CYS A N 1
ATOM 803 C CA . CYS A 1 103 ? 13.461 6.66 -0.756 1 98.75 103 CYS A CA 1
ATOM 804 C C . CYS A 1 103 ? 13.086 8.039 -0.229 1 98.75 103 CYS A C 1
ATOM 806 O O . CYS A 1 103 ? 12.742 8.188 0.944 1 98.75 103 CYS A O 1
ATOM 808 N N . ILE A 1 104 ? 13.172 9 -1.058 1 98.88 104 ILE A N 1
ATOM 809 C CA . ILE A 1 104 ? 12.727 10.352 -0.726 1 98.88 104 ILE A CA 1
ATOM 810 C C . ILE A 1 104 ? 11.375 10.625 -1.375 1 98.88 104 ILE A C 1
ATOM 812 O O . ILE A 1 104 ? 11.273 10.711 -2.602 1 98.88 104 ILE A O 1
ATOM 816 N N . ALA A 1 105 ? 10.375 10.75 -0.575 1 98.88 105 ALA A N 1
ATOM 817 C CA . ALA A 1 105 ? 9.031 11.023 -1.073 1 98.88 105 ALA A CA 1
ATOM 818 C C . ALA A 1 105 ? 8.68 12.5 -0.939 1 98.88 105 ALA A C 1
ATOM 820 O O . ALA A 1 105 ? 8.977 13.125 0.081 1 98.88 105 ALA A O 1
ATOM 821 N N . LYS A 1 106 ? 8.109 13.039 -1.935 1 98.81 106 LYS A N 1
ATOM 822 C CA . LYS A 1 106 ? 7.609 14.406 -1.966 1 98.81 106 LYS A CA 1
ATOM 823 C C . LYS A 1 106 ? 6.113 14.445 -2.27 1 98.81 106 LYS A C 1
ATOM 825 O O . LYS A 1 106 ? 5.664 13.883 -3.268 1 98.81 106 LYS A O 1
ATOM 830 N N . ALA A 1 107 ? 5.43 15.07 -1.38 1 98.69 107 ALA A N 1
ATOM 831 C CA . ALA A 1 107 ? 3.982 15.188 -1.536 1 98.69 107 ALA A CA 1
ATOM 832 C C . ALA A 1 107 ? 3.582 16.625 -1.861 1 98.69 107 ALA A C 1
ATOM 834 O O . ALA A 1 107 ? 4.152 17.578 -1.316 1 98.69 107 ALA A O 1
ATOM 835 N N . TYR A 1 108 ? 2.578 16.797 -2.73 1 98.5 108 TYR A N 1
ATOM 836 C CA . TYR A 1 108 ? 2.027 18.094 -3.105 1 98.5 108 TYR A CA 1
ATOM 837 C C . TYR A 1 108 ? 0.504 18.062 -3.096 1 98.5 108 TYR A C 1
ATOM 839 O O . TYR A 1 108 ? -0.111 17.234 -3.771 1 98.5 108 TYR A O 1
ATOM 847 N N . VAL A 1 109 ? -0.075 18.984 -2.377 1 96.75 109 VAL A N 1
ATOM 848 C CA . VAL A 1 109 ? -1.528 19.125 -2.371 1 96.75 109 VAL A CA 1
ATOM 849 C C . VAL A 1 109 ? -1.979 19.922 -3.588 1 96.75 109 VAL A C 1
ATOM 851 O O . VAL A 1 109 ? -1.516 21.047 -3.801 1 96.75 109 VAL A O 1
ATOM 854 N N . ARG A 1 110 ? -2.85 19.406 -4.402 1 91.94 110 ARG A N 1
ATOM 855 C CA . ARG A 1 110 ? -3.24 20.047 -5.648 1 91.94 110 ARG A CA 1
ATOM 856 C C . ARG A 1 110 ? -4.594 20.734 -5.508 1 91.94 110 ARG A C 1
ATOM 858 O O . ARG A 1 110 ? -4.82 21.797 -6.082 1 91.94 110 ARG A O 1
ATOM 865 N N . SER A 1 111 ? -5.52 20.219 -5.035 1 80.5 111 SER A N 1
ATOM 866 C CA . SER A 1 111 ? -6.828 20.844 -4.887 1 80.5 111 SER A CA 1
ATOM 867 C C . SER A 1 111 ? -7.523 20.391 -3.609 1 80.5 111 SER A C 1
ATOM 869 O O . SER A 1 111 ? -7.273 19.281 -3.121 1 80.5 111 SER A O 1
ATOM 871 N N . ILE A 1 112 ? -8.102 21.422 -3.15 1 68.44 112 ILE A N 1
ATOM 872 C CA . ILE A 1 112 ? -9 21.156 -2.035 1 68.44 112 ILE A CA 1
ATOM 873 C C . ILE A 1 112 ? -10.422 21.578 -2.404 1 68.44 112 ILE A C 1
ATOM 875 O O . ILE A 1 112 ? -10.641 22.703 -2.859 1 68.44 112 ILE A O 1
ATOM 879 N N . SER A 1 113 ? -11.211 20.719 -2.797 1 63.91 113 SER A N 1
ATOM 880 C CA . SER A 1 113 ? -12.555 21.094 -3.225 1 63.91 113 SER A CA 1
ATOM 881 C C . SER A 1 113 ? -13.375 21.625 -2.057 1 63.91 113 SER A C 1
ATOM 883 O O . SER A 1 113 ? -13.188 21.203 -0.914 1 63.91 113 SER A O 1
ATOM 885 N N . GLY A 1 114 ? -13.914 22.938 -2.232 1 55.56 114 GLY A N 1
ATOM 886 C CA . GLY A 1 114 ? -14.766 23.672 -1.314 1 55.56 114 GLY A CA 1
ATOM 887 C C . GLY A 1 114 ? -15.82 22.797 -0.651 1 55.56 114 GLY A C 1
ATOM 888 O O . GLY A 1 114 ? -15.984 22.828 0.571 1 55.56 114 GLY A O 1
ATOM 889 N N . GLU A 1 115 ? -16.828 22.5 -1.551 1 51.88 115 GLU A N 1
ATOM 890 C CA . GLU A 1 115 ? -17.953 21.844 -0.883 1 51.88 115 GLU A CA 1
ATOM 891 C C . GLU A 1 115 ? -17.5 20.562 -0.179 1 51.88 115 GLU A C 1
ATOM 893 O O . GLU A 1 115 ? -18.031 20.203 0.875 1 51.88 115 GLU A O 1
ATOM 898 N N . LYS A 1 116 ? -17.125 19.5 -1.131 1 57.53 116 LYS A N 1
ATOM 899 C CA . LYS A 1 116 ? -16.906 18.125 -0.686 1 57.53 116 LYS A CA 1
ATOM 900 C C . LYS A 1 116 ? -15.477 17.922 -0.187 1 57.53 116 LYS A C 1
ATOM 902 O O . LYS A 1 116 ? -14.562 18.641 -0.607 1 57.53 116 LYS A O 1
ATOM 907 N N . SER A 1 117 ? -15.242 17.359 1.069 1 78.69 117 SER A N 1
ATOM 908 C CA . SER A 1 117 ? -14.266 16.984 2.094 1 78.69 117 SER A CA 1
ATOM 909 C C . SER A 1 117 ? -13.164 16.109 1.521 1 78.69 117 SER A C 1
ATOM 911 O O . SER A 1 117 ? -12.797 15.094 2.123 1 78.69 117 SER A O 1
ATOM 913 N N . LYS A 1 118 ? -12.82 16.5 0.157 1 90 118 LYS A N 1
ATOM 914 C CA . LYS A 1 118 ? -11.734 15.656 -0.353 1 90 118 LYS A CA 1
ATOM 915 C C . LYS A 1 118 ? -10.555 16.516 -0.813 1 90 118 LYS A C 1
ATOM 917 O O . LYS A 1 118 ? -10.742 17.625 -1.305 1 90 118 LYS A O 1
ATOM 922 N N . ALA A 1 119 ? -9.43 16.062 -0.705 1 94 119 ALA A N 1
ATOM 923 C CA . ALA A 1 119 ? -8.195 16.672 -1.178 1 94 119 ALA A CA 1
ATOM 924 C C . ALA A 1 119 ? -7.441 15.742 -2.121 1 94 119 ALA A C 1
ATOM 926 O O . ALA A 1 119 ? -7.395 14.531 -1.897 1 94 119 ALA A O 1
ATOM 927 N N . LYS A 1 120 ? -6.914 16.328 -3.184 1 97.06 120 LYS A N 1
ATOM 928 C CA . LYS A 1 120 ? -6.047 15.578 -4.086 1 97.06 120 LYS A CA 1
ATOM 929 C C . LYS A 1 120 ? -4.574 15.82 -3.764 1 97.06 120 LYS A C 1
ATOM 931 O O . LYS A 1 120 ? -4.141 16.969 -3.643 1 97.06 120 LYS A O 1
ATOM 936 N N . VAL A 1 121 ? -3.838 14.766 -3.594 1 98.12 121 VAL A N 1
ATOM 937 C CA . VAL A 1 121 ? -2.42 14.844 -3.26 1 98.12 121 VAL A CA 1
ATOM 938 C C . VAL A 1 121 ? -1.61 14 -4.242 1 98.12 121 VAL A C 1
ATOM 940 O O . VAL A 1 121 ? -1.957 12.852 -4.52 1 98.12 121 VAL A O 1
ATOM 943 N N . GLU A 1 122 ? -0.556 14.586 -4.789 1 98.81 122 GLU A N 1
ATOM 944 C CA . GLU A 1 122 ? 0.402 13.844 -5.602 1 98.81 122 GLU A CA 1
ATOM 945 C C . GLU A 1 122 ? 1.684 13.555 -4.82 1 98.81 122 GLU A C 1
ATOM 947 O O . GLU A 1 122 ? 2.191 14.43 -4.113 1 98.81 122 GLU A O 1
ATOM 952 N N . VAL A 1 123 ? 2.15 12.336 -4.898 1 98.94 123 VAL A N 1
ATOM 953 C CA . VAL A 1 123 ? 3.395 11.969 -4.234 1 98.94 123 VAL A CA 1
ATOM 954 C C . VAL A 1 123 ? 4.371 11.375 -5.25 1 98.94 123 VAL A C 1
ATOM 956 O O . VAL A 1 123 ? 3.996 10.508 -6.043 1 98.94 123 VAL A O 1
ATOM 959 N N . PHE A 1 124 ? 5.562 11.844 -5.234 1 98.94 124 PHE A N 1
ATOM 960 C CA . PHE A 1 124 ? 6.676 11.328 -6.023 1 98.94 124 PHE A CA 1
ATOM 961 C C . PHE A 1 124 ? 7.801 10.836 -5.117 1 98.94 124 PHE A C 1
ATOM 963 O O . PHE A 1 124 ? 8.227 11.555 -4.207 1 98.94 124 PHE A O 1
ATOM 970 N N . SER A 1 125 ? 8.211 9.625 -5.344 1 98.94 125 SER A N 1
ATOM 971 C CA . SER A 1 125 ? 9.336 9.094 -4.582 1 98.94 125 SER A CA 1
ATOM 972 C C . SER A 1 125 ? 10.562 8.914 -5.461 1 98.94 125 SER A C 1
ATOM 974 O O . SER A 1 125 ? 10.461 8.492 -6.613 1 98.94 125 SER A O 1
ATOM 976 N N . TYR A 1 126 ? 11.734 9.219 -4.852 1 98.88 126 TYR A N 1
ATOM 977 C CA . TYR A 1 126 ? 12.992 9.172 -5.578 1 98.88 126 TYR A CA 1
ATOM 978 C C . TYR A 1 126 ? 14.039 8.383 -4.805 1 98.88 126 TYR A C 1
ATOM 980 O O . TYR A 1 126 ? 14.031 8.367 -3.572 1 98.88 126 TYR A O 1
ATOM 988 N N . VAL A 1 127 ? 14.906 7.699 -5.477 1 98.81 127 VAL A N 1
ATOM 989 C CA . VAL A 1 127 ? 16.203 7.238 -5.02 1 98.81 127 VAL A CA 1
ATOM 990 C C . VAL A 1 127 ? 17.312 7.98 -5.77 1 98.81 127 VAL A C 1
ATOM 992 O O . VAL A 1 127 ? 17.5 7.781 -6.973 1 98.81 127 VAL A O 1
ATOM 995 N N . GLY A 1 128 ? 17.984 8.797 -5.043 1 97.25 128 GLY A N 1
ATOM 996 C CA . GLY A 1 128 ? 18.812 9.742 -5.781 1 97.25 128 GLY A CA 1
ATOM 997 C C . GLY A 1 128 ? 18 10.617 -6.727 1 97.25 128 GLY A C 1
ATOM 998 O O . GLY A 1 128 ? 17.047 11.273 -6.309 1 97.25 128 GLY A O 1
ATOM 999 N N . ASP A 1 129 ? 18.359 10.664 -7.984 1 97.06 129 ASP A N 1
ATOM 1000 C CA . ASP A 1 129 ? 17.656 11.492 -8.961 1 97.06 129 ASP A CA 1
ATOM 1001 C C . ASP A 1 129 ? 16.672 10.664 -9.773 1 97.06 129 ASP A C 1
ATOM 1003 O O . ASP A 1 129 ? 16.031 11.18 -10.703 1 97.06 129 ASP A O 1
ATOM 1007 N N . GLU A 1 130 ? 16.484 9.422 -9.406 1 98.5 130 GLU A N 1
ATOM 1008 C CA . GLU A 1 130 ? 15.617 8.531 -10.172 1 98.5 130 GLU A CA 1
ATOM 1009 C C . GLU 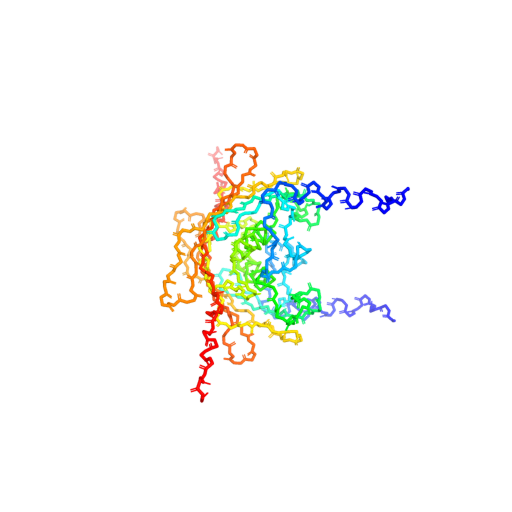A 1 130 ? 14.25 8.383 -9.508 1 98.5 130 GLU A C 1
ATOM 1011 O O . GLU A 1 130 ? 14.164 8.031 -8.328 1 98.5 130 GLU A O 1
ATOM 1016 N N . MET A 1 131 ? 13.297 8.695 -10.281 1 98.81 131 MET A N 1
ATOM 1017 C CA . MET A 1 131 ? 11.953 8.453 -9.766 1 98.81 131 MET A CA 1
ATOM 1018 C C . MET A 1 131 ? 11.664 6.961 -9.688 1 98.81 131 MET A C 1
ATOM 1020 O O . MET A 1 131 ? 11.883 6.227 -10.648 1 98.81 131 MET A O 1
ATOM 1024 N N . VAL A 1 132 ? 11.117 6.496 -8.555 1 98.88 132 VAL A N 1
ATOM 1025 C CA . VAL A 1 132 ? 10.914 5.062 -8.375 1 98.88 132 VAL A CA 1
ATOM 1026 C C . VAL A 1 132 ? 9.422 4.781 -8.156 1 98.88 132 VAL A C 1
ATOM 1028 O O . VAL A 1 132 ? 8.977 3.639 -8.289 1 98.88 132 VAL A O 1
ATOM 1031 N N . PHE A 1 133 ? 8.656 5.777 -7.805 1 98.88 133 PHE A N 1
ATOM 1032 C CA . PHE A 1 133 ? 7.246 5.617 -7.473 1 98.88 133 PHE A CA 1
ATOM 1033 C C . PHE A 1 133 ? 6.484 6.918 -7.703 1 98.88 133 PHE A C 1
ATOM 1035 O O . PHE A 1 133 ? 7.016 8 -7.469 1 98.88 133 PHE A O 1
ATOM 1042 N N . GLN A 1 134 ? 5.258 6.82 -8.188 1 98.94 134 GLN A N 1
ATOM 1043 C CA . GLN A 1 134 ? 4.34 7.945 -8.344 1 98.94 134 GLN A CA 1
ATOM 1044 C C . GLN A 1 134 ? 2.932 7.57 -7.883 1 98.94 134 GLN A C 1
ATOM 1046 O O . GLN A 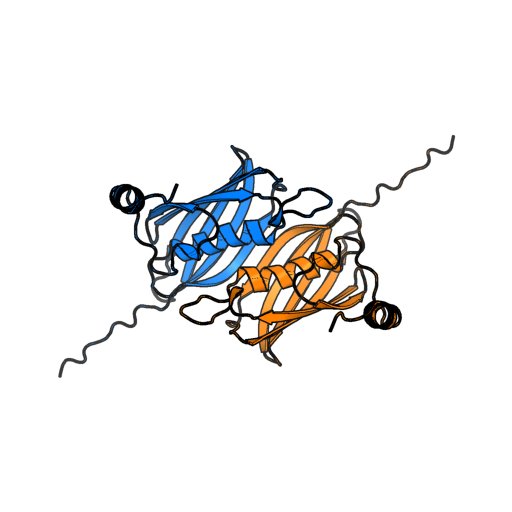1 134 ? 2.438 6.484 -8.195 1 98.94 134 GLN A O 1
ATOM 1051 N N . GLY A 1 135 ? 2.32 8.453 -7.125 1 98.88 135 GLY A N 1
ATOM 1052 C CA . GLY A 1 135 ? 0.961 8.211 -6.672 1 98.88 135 GLY A CA 1
ATOM 1053 C C . GLY A 1 135 ? 0.08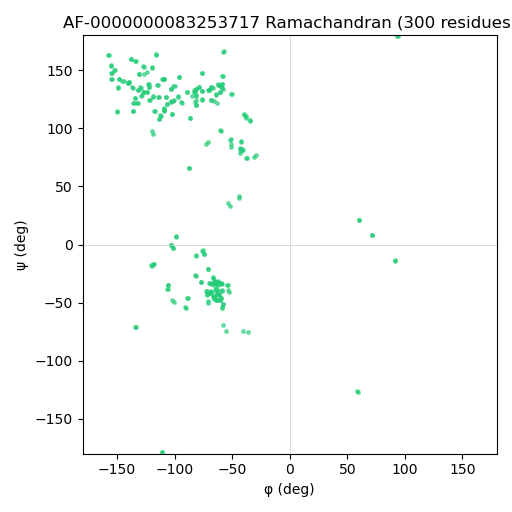7 9.453 -6.711 1 98.88 135 GLY A C 1
ATOM 1054 O O . GLY A 1 135 ? 0.55 10.555 -6.414 1 98.88 135 GLY A O 1
ATOM 1055 N N . HIS A 1 136 ? -1.146 9.281 -7.121 1 98.75 136 HIS A N 1
ATOM 1056 C CA . HIS A 1 136 ? -2.227 10.25 -7.004 1 98.75 136 HIS A CA 1
ATOM 1057 C C . HIS A 1 136 ? -3.26 9.805 -5.977 1 98.75 136 HIS A C 1
ATOM 1059 O O . HIS A 1 136 ? -3.924 8.781 -6.16 1 98.75 136 HIS A O 1
ATOM 1065 N N . PHE A 1 137 ? -3.377 10.578 -4.965 1 98.38 137 PHE A N 1
ATOM 1066 C CA . PHE A 1 137 ? -4.238 10.203 -3.848 1 98.38 137 PHE A CA 1
ATOM 1067 C C . PHE A 1 137 ? -5.41 11.172 -3.721 1 98.38 137 PHE A C 1
ATOM 1069 O O . PHE A 1 137 ? -5.246 12.383 -3.883 1 98.38 137 PHE A O 1
ATOM 1076 N N . VAL A 1 138 ? -6.551 10.625 -3.479 1 97.38 138 VAL A N 1
ATOM 1077 C CA . VAL A 1 138 ? -7.707 11.398 -3.035 1 97.38 138 VAL A CA 1
ATOM 1078 C C . VAL A 1 138 ? -7.973 11.125 -1.557 1 97.38 138 VAL A C 1
ATOM 1080 O O . VAL A 1 138 ? -8.227 9.984 -1.166 1 97.38 138 VAL A O 1
ATOM 1083 N N . ILE A 1 139 ? -7.934 12.164 -0.821 1 95.75 139 ILE A N 1
ATOM 1084 C CA . ILE A 1 139 ? -8.023 12.039 0.63 1 95.75 139 ILE A CA 1
ATOM 1085 C C . ILE A 1 139 ? -9.312 12.68 1.127 1 95.75 139 ILE A C 1
ATOM 1087 O O . ILE A 1 139 ? -9.609 13.828 0.805 1 95.75 139 ILE A O 1
ATOM 1091 N N . TYR A 1 140 ? -10.086 11.898 1.903 1 92.25 140 TYR A N 1
ATOM 1092 C CA . TYR A 1 140 ? -11.258 12.422 2.594 1 92.25 140 TYR A CA 1
ATOM 1093 C C . TYR A 1 140 ? -10.859 13.18 3.85 1 92.25 140 TYR A C 1
ATOM 1095 O O . TYR A 1 140 ? -10 12.727 4.613 1 92.25 140 TYR A O 1
ATOM 1103 N N . ARG A 1 141 ? -11.508 14.367 4.004 1 86.25 141 ARG A N 1
ATOM 1104 C CA . ARG A 1 141 ? -11.281 15.141 5.227 1 86.25 141 ARG A CA 1
ATOM 1105 C C . ARG A 1 141 ? -12.609 15.516 5.883 1 86.25 141 ARG A C 1
ATOM 1107 O O . ARG A 1 141 ? -13.609 15.727 5.199 1 86.25 141 ARG A O 1
ATOM 1114 N N . SER A 1 142 ? -12.867 15.289 7.117 1 73.19 142 SER A N 1
ATOM 1115 C CA . SER A 1 142 ? -14.086 15.68 7.824 1 73.19 142 SER A CA 1
ATOM 1116 C C . SER A 1 142 ? -14.266 17.188 7.809 1 73.19 142 SER A C 1
ATOM 1118 O O . SER A 1 142 ? -13.305 17.938 7.953 1 73.19 142 SER A O 1
ATOM 1120 N N . ALA A 1 143 ? -15.141 17.672 6.828 1 55.72 143 ALA A N 1
ATOM 1121 C CA . ALA A 1 143 ? -15.414 19.094 6.852 1 55.72 143 ALA A CA 1
ATOM 1122 C C . ALA A 1 143 ? -15.57 19.609 8.281 1 55.72 143 ALA A C 1
ATOM 1124 O O . ALA A 1 143 ? -16.078 18.891 9.148 1 55.72 143 ALA A O 1
ATOM 1125 N N . GLY A 1 144 ? -14.742 20.375 8.766 1 46.84 144 GLY A N 1
ATOM 1126 C CA . GLY A 1 144 ? -15.109 21.156 9.93 1 46.84 144 GLY A CA 1
ATOM 1127 C C . GLY A 1 144 ? -16.578 21.5 9.977 1 46.84 144 GLY A C 1
ATOM 1128 O O . GLY A 1 144 ? -17.109 22.156 9.078 1 46.84 144 GLY A O 1
ATOM 1129 N N . GLU A 1 145 ? -17.578 20.625 10.305 1 42.97 145 GLU A N 1
ATOM 1130 C CA . GLU A 1 145 ? -18.906 21.203 10.539 1 42.97 145 GLU A CA 1
ATOM 1131 C C . GLU A 1 145 ? -18.797 22.578 11.188 1 42.97 145 GLU A C 1
ATOM 1133 O O . GLU A 1 145 ? -18.062 22.75 12.164 1 42.97 145 GLU A O 1
ATOM 1138 N N . PRO A 1 146 ? -19.062 23.625 10.453 1 40.19 146 PRO A N 1
ATOM 1139 C CA . PRO A 1 146 ? -19.266 24.875 11.211 1 40.19 146 PRO A CA 1
ATOM 1140 C C . PRO A 1 146 ? -20.109 24.672 12.461 1 40.19 146 PRO A C 1
ATOM 1142 O O . PRO A 1 146 ? -21.156 24 12.414 1 40.19 146 PRO A O 1
ATOM 1145 N N . ILE A 1 147 ? -19.562 24.359 13.586 1 38.94 147 ILE A N 1
ATOM 1146 C CA . ILE A 1 147 ? -20.406 24.594 14.742 1 38.94 147 ILE A CA 1
ATOM 1147 C C . ILE A 1 147 ? -21.219 25.859 14.539 1 38.94 147 ILE A C 1
ATOM 1149 O O . ILE A 1 147 ? -20.672 26.969 14.5 1 38.94 147 ILE A O 1
ATOM 1153 N N . ILE A 1 148 ? -22.234 25.891 13.742 1 37.94 148 ILE A N 1
ATOM 1154 C CA . ILE A 1 148 ? -23.188 26.969 13.883 1 37.94 148 ILE A CA 1
ATOM 1155 C C . ILE A 1 148 ? -23.641 27.078 15.344 1 37.94 148 ILE A C 1
ATOM 1157 O O . ILE A 1 148 ? -24.234 26.141 15.883 1 37.94 148 ILE A O 1
ATOM 1161 N N . GLU A 1 149 ? -23.016 27.875 16.25 1 35.53 149 GLU A N 1
ATOM 1162 C CA . GLU A 1 149 ? -23.641 28.469 17.422 1 35.53 149 GLU A CA 1
ATOM 1163 C C . GLU A 1 149 ? -25.016 29.047 17.094 1 35.53 149 GLU A C 1
ATOM 1165 O O . GLU A 1 149 ? -25.141 29.922 16.234 1 35.53 149 GLU A O 1
ATOM 1170 N N . GLY A 1 150 ? -26.031 28.25 17 1 29.86 150 GLY A N 1
ATOM 1171 C CA . GLY A 1 150 ? -27.328 28.859 17.156 1 29.86 150 GLY A CA 1
ATOM 1172 C C . GLY A 1 150 ? -27.375 29.891 18.266 1 29.86 150 GLY A C 1
ATOM 1173 O O . GLY A 1 150 ? -27.141 29.562 19.438 1 29.86 150 GLY A O 1
ATOM 1174 N N . GLY A 1 151 ? -26.953 31.094 18 1 28.75 151 GLY A N 1
ATOM 1175 C CA . GLY A 1 151 ? -27.406 32.25 18.75 1 28.75 151 GLY A CA 1
ATOM 1176 C C . GLY A 1 151 ? -28.891 32.25 19.016 1 28.75 151 GLY A C 1
ATOM 1177 O O . GLY A 1 151 ? -29.703 32.219 18.078 1 28.75 151 GLY A O 1
ATOM 1178 N N . ASN A 1 152 ? -29.359 31.5 20.125 1 24.62 152 ASN A N 1
ATOM 1179 C CA . ASN A 1 152 ? -30.406 32.219 20.844 1 24.62 152 ASN A CA 1
ATOM 1180 C C . ASN A 1 152 ? -29.891 33.562 21.391 1 24.62 152 ASN A C 1
ATOM 1182 O O . ASN A 1 152 ? -28.75 33.656 21.828 1 24.62 152 ASN A O 1
ATOM 1186 N N . MET B 1 1 ? 3.082 -25.625 24.125 1 27.5 1 MET B N 1
ATOM 1187 C CA . MET B 1 1 ? 3.088 -26.891 23.406 1 27.5 1 MET B CA 1
ATOM 1188 C C . MET B 1 1 ? 3.494 -26.688 21.953 1 27.5 1 MET B C 1
ATOM 1190 O O . MET B 1 1 ? 3.004 -25.766 21.281 1 27.5 1 MET B O 1
ATOM 1194 N N . GLU B 1 2 ? 4.723 -27.047 21.516 1 33.56 2 GLU B N 1
ATOM 1195 C CA . GLU B 1 2 ? 5.418 -27.047 20.234 1 33.56 2 GLU B CA 1
ATOM 1196 C C . GLU B 1 2 ? 4.594 -27.734 19.141 1 33.56 2 GLU B C 1
ATOM 1198 O O . GLU B 1 2 ? 4.141 -28.859 19.328 1 33.56 2 GLU B O 1
ATOM 1203 N N . LEU B 1 3 ? 3.672 -27.031 18.5 1 39.41 3 LEU B N 1
ATOM 1204 C CA . LEU B 1 3 ? 3.025 -27.844 17.484 1 39.41 3 LEU B CA 1
ATOM 1205 C C . LEU B 1 3 ? 4.031 -28.766 16.797 1 39.41 3 LEU B C 1
ATOM 1207 O O . LEU B 1 3 ? 5.145 -28.344 16.469 1 39.41 3 LEU B O 1
ATOM 1211 N N . GLY B 1 4 ? 3.945 -30.031 1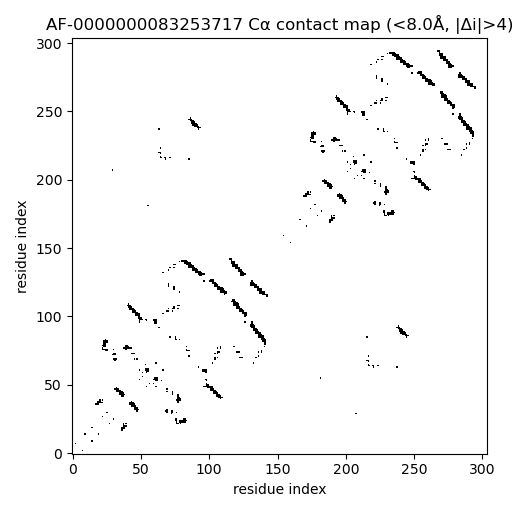7.062 1 41.31 4 GLY B N 1
ATOM 1212 C CA . GLY B 1 4 ? 4.82 -31.062 16.531 1 41.31 4 GLY B CA 1
ATOM 1213 C C . GLY B 1 4 ? 4.848 -31.109 15.016 1 41.31 4 GLY B C 1
ATOM 1214 O O . GLY B 1 4 ? 4.004 -30.516 14.359 1 41.31 4 GLY B O 1
ATOM 1215 N N . ILE B 1 5 ? 5.758 -31.781 14.375 1 54.81 5 ILE B N 1
ATOM 1216 C CA . ILE B 1 5 ? 6.133 -32.031 12.984 1 54.81 5 ILE B CA 1
ATOM 1217 C C . ILE B 1 5 ? 4.93 -32.531 12.211 1 54.81 5 ILE B C 1
ATOM 1219 O O . ILE B 1 5 ? 4.68 -32.125 11.078 1 54.81 5 ILE B O 1
ATOM 1223 N N . PRO B 1 6 ? 4.109 -33.406 12.805 1 46.06 6 PRO B N 1
ATOM 1224 C CA . PRO B 1 6 ? 3.008 -34 12.031 1 46.06 6 PRO B CA 1
ATOM 1225 C C . PRO B 1 6 ? 1.934 -32.969 11.672 1 46.06 6 PRO B C 1
ATOM 1227 O O . PRO B 1 6 ? 1.326 -33.062 10.602 1 46.06 6 PRO B O 1
ATOM 1230 N N . GLU B 1 7 ? 1.56 -32 12.617 1 48 7 GLU B N 1
ATOM 1231 C CA . GLU B 1 7 ? 0.509 -31.031 12.344 1 48 7 GLU B CA 1
ATOM 1232 C C . GLU B 1 7 ? 0.94 -30.047 11.258 1 48 7 GLU B C 1
ATOM 1234 O O . GLU B 1 7 ? 0.111 -29.578 10.477 1 48 7 GLU B O 1
ATOM 1239 N N . LEU B 1 8 ? 2.209 -29.656 11.133 1 45 8 LEU B N 1
ATOM 1240 C CA . LEU B 1 8 ? 2.703 -28.859 10.016 1 45 8 LEU B CA 1
ATOM 1241 C C . LEU B 1 8 ? 2.57 -29.625 8.703 1 45 8 LEU B C 1
ATOM 1243 O O . LEU B 1 8 ? 2.186 -29.047 7.68 1 45 8 LEU B O 1
ATOM 1247 N N . ARG B 1 9 ? 2.883 -30.922 8.734 1 42.72 9 ARG B N 1
ATOM 1248 C CA . ARG B 1 9 ? 2.762 -31.719 7.523 1 42.72 9 ARG B CA 1
ATOM 1249 C C . ARG B 1 9 ? 1.302 -31.859 7.098 1 42.72 9 ARG B C 1
ATOM 1251 O O . ARG B 1 9 ? 0.992 -31.828 5.906 1 42.72 9 ARG B O 1
ATOM 1258 N N . GLU B 1 10 ? 0.393 -32.156 8.031 1 46.34 10 GLU B N 1
ATOM 1259 C CA . GLU B 1 10 ? -1.024 -32.281 7.707 1 46.34 10 GLU B CA 1
ATOM 1260 C C . GLU B 1 10 ? -1.589 -30.953 7.184 1 46.34 10 GLU B C 1
ATOM 1262 O O . GLU B 1 10 ? -2.43 -30.953 6.281 1 46.34 10 GLU B O 1
ATOM 1267 N N . ARG B 1 11 ? -1.165 -29.875 7.777 1 43.69 11 ARG B N 1
ATOM 1268 C CA . ARG B 1 11 ? -1.562 -28.594 7.207 1 43.69 11 ARG B CA 1
ATOM 1269 C C . ARG B 1 11 ? -0.974 -28.406 5.812 1 43.69 11 ARG B C 1
ATOM 1271 O O . ARG B 1 11 ? -1.604 -27.797 4.941 1 43.69 11 ARG B O 1
ATOM 1278 N N . MET B 1 12 ? 0.217 -28.859 5.547 1 43.62 12 MET B N 1
ATOM 1279 C CA . MET B 1 12 ? 0.772 -28.875 4.195 1 43.62 12 MET B CA 1
ATOM 1280 C C . MET B 1 12 ? -0.014 -29.828 3.293 1 43.62 12 MET B C 1
ATOM 1282 O O . MET B 1 12 ? -0.213 -29.531 2.111 1 43.62 12 MET B O 1
ATOM 1286 N N . LYS B 1 13 ? -0.295 -31.078 3.795 1 43.28 13 LYS B N 1
ATOM 1287 C CA . LYS B 1 13 ? -1.081 -32.031 3.043 1 43.28 13 LYS B CA 1
ATOM 1288 C C . LYS B 1 13 ? -2.467 -31.5 2.711 1 43.28 13 LYS B C 1
ATOM 1290 O O . LYS B 1 13 ? -2.953 -31.656 1.592 1 43.28 13 LYS B O 1
ATOM 1295 N N . LEU B 1 14 ? -3.275 -31.031 3.652 1 45.72 14 LEU B N 1
ATOM 1296 C CA . LEU B 1 14 ? -4.594 -30.469 3.406 1 45.72 14 LEU B CA 1
ATOM 1297 C C . LEU B 1 14 ? -4.488 -29.219 2.521 1 45.72 14 LEU B C 1
ATOM 1299 O O . LEU B 1 14 ? -5.41 -28.922 1.759 1 45.72 14 LEU B O 1
ATOM 1303 N N . MET B 1 15 ? -3.42 -28.5 2.637 1 45.25 15 MET B N 1
ATOM 1304 C CA . MET B 1 15 ? -3.123 -27.469 1.645 1 45.25 15 MET B CA 1
ATOM 1305 C C . MET B 1 15 ? -2.838 -28.094 0.282 1 45.25 15 MET B C 1
ATOM 1307 O O . MET B 1 15 ? -3.141 -27.5 -0.753 1 45.25 15 MET B O 1
ATOM 1311 N N . ALA B 1 16 ? -2.24 -29.359 0.149 1 43.16 16 ALA B N 1
ATOM 1312 C CA . ALA B 1 16 ? -1.956 -30.094 -1.085 1 43.16 16 ALA B CA 1
ATOM 1313 C C . ALA B 1 16 ? -3.242 -30.594 -1.731 1 43.16 16 ALA B C 1
ATOM 1315 O O . ALA B 1 16 ? -3.369 -30.594 -2.959 1 43.16 16 ALA B O 1
ATOM 1316 N N . GLU B 1 17 ? -4.191 -31.25 -1.039 1 44.84 17 GLU B N 1
ATOM 1317 C CA . GLU B 1 17 ? -5.344 -31.828 -1.729 1 44.84 17 GLU B CA 1
ATOM 1318 C C . GLU B 1 17 ? -6.227 -30.734 -2.328 1 44.84 17 GLU B C 1
ATOM 1320 O O . GLU B 1 17 ? -7.055 -31 -3.197 1 44.84 17 GLU B O 1
ATOM 1325 N N . ARG B 1 18 ? -6.512 -29.594 -1.589 1 48.38 18 ARG B N 1
ATOM 1326 C CA . ARG B 1 18 ? -7.223 -28.5 -2.248 1 48.38 18 ARG B CA 1
ATOM 1327 C C . ARG B 1 18 ? -6.336 -27.812 -3.283 1 48.38 18 ARG B C 1
ATOM 1329 O O . ARG B 1 18 ? -5.109 -27.828 -3.17 1 48.38 18 ARG B O 1
ATOM 1336 N N . SER B 1 19 ? -6.934 -27.578 -4.543 1 51.97 19 SER B N 1
ATOM 1337 C CA . SER B 1 19 ? -6.309 -27.156 -5.797 1 51.97 19 SER B CA 1
ATOM 1338 C C . SER B 1 19 ? -5.305 -26.031 -5.566 1 51.97 19 SER B C 1
ATOM 1340 O O . SER B 1 19 ? -5.66 -24.844 -5.637 1 51.97 19 SER B O 1
ATOM 1342 N N . TYR B 1 20 ? -4.59 -26.203 -4.543 1 63.16 20 TYR B N 1
ATOM 1343 C CA . TYR B 1 20 ? -3.568 -25.234 -4.164 1 63.16 20 TYR B CA 1
ATOM 1344 C C . TYR B 1 20 ? -2.395 -25.281 -5.137 1 63.16 20 TYR B C 1
ATOM 1346 O O . TYR B 1 20 ? -1.676 -26.281 -5.211 1 63.16 20 TYR B O 1
ATOM 1354 N N . ASP B 1 21 ? -2.611 -24.469 -6.148 1 71.75 21 ASP B N 1
ATOM 1355 C CA . ASP B 1 21 ? -1.337 -24.328 -6.844 1 71.75 21 ASP B CA 1
ATOM 1356 C C . ASP B 1 21 ? -0.27 -23.734 -5.93 1 71.75 21 ASP B C 1
ATOM 1358 O O . ASP B 1 21 ? -0.587 -22.969 -5.008 1 71.75 21 ASP B O 1
ATOM 1362 N N . ALA B 1 22 ? 0.884 -24.266 -5.984 1 74.62 22 ALA B N 1
ATOM 1363 C CA . ALA B 1 22 ? 1.999 -23.641 -5.277 1 74.62 22 ALA B CA 1
ATOM 1364 C C . ALA B 1 22 ? 2.309 -22.266 -5.848 1 74.62 22 ALA B C 1
ATOM 1366 O O . ALA B 1 22 ? 2.369 -22.094 -7.066 1 74.62 22 ALA B O 1
ATOM 1367 N N . VAL B 1 23 ? 2.369 -21.297 -4.965 1 77.62 23 VAL B N 1
ATOM 1368 C CA . VAL B 1 23 ? 2.758 -19.953 -5.379 1 77.62 23 VAL B CA 1
ATOM 1369 C C . VAL B 1 23 ? 4.141 -19.984 -6.023 1 77.62 23 VAL B C 1
ATOM 1371 O O . VAL B 1 23 ? 5.07 -20.594 -5.48 1 77.62 23 VAL B O 1
ATOM 1374 N N . LYS B 1 24 ? 4.301 -19.344 -7.113 1 77.12 24 LYS B N 1
ATOM 1375 C CA . LYS B 1 24 ? 5.566 -19.359 -7.844 1 77.12 24 LYS B CA 1
ATOM 1376 C C . LYS B 1 24 ? 6.305 -18.031 -7.684 1 77.12 24 LYS B C 1
ATOM 1378 O O . LYS B 1 24 ? 7.535 -18 -7.613 1 77.12 24 LYS B O 1
ATOM 1383 N N . SER B 1 25 ? 5.578 -17.016 -7.617 1 77.69 25 SER B N 1
ATOM 1384 C CA . SER B 1 25 ? 6.125 -15.672 -7.762 1 77.69 25 SER B CA 1
ATOM 1385 C C . SER B 1 25 ? 6.734 -15.18 -6.453 1 77.69 25 SER B C 1
ATOM 1387 O O . SER B 1 25 ? 7.605 -14.305 -6.457 1 77.69 25 SER B O 1
ATOM 1389 N N . LEU B 1 26 ? 6.27 -15.664 -5.34 1 76.81 26 LEU B N 1
ATOM 1390 C CA . LEU B 1 26 ? 6.801 -15.297 -4.031 1 76.81 26 LEU B CA 1
ATOM 1391 C C . LEU B 1 26 ? 6.527 -16.406 -3.008 1 76.81 26 LEU B C 1
ATOM 1393 O O . LEU B 1 26 ? 5.566 -17.156 -3.148 1 76.81 26 LEU B O 1
ATOM 1397 N N . PRO B 1 27 ? 7.543 -16.438 -2.119 1 75.31 27 PRO B N 1
ATOM 1398 C CA . PRO B 1 27 ? 7.289 -17.422 -1.068 1 75.31 27 PRO B CA 1
ATOM 1399 C C . PRO B 1 27 ? 5.988 -17.156 -0.312 1 75.31 27 PRO B C 1
ATOM 1401 O O . PRO B 1 27 ? 5.613 -16 -0.118 1 75.31 27 PRO B O 1
ATOM 1404 N N . LEU B 1 28 ? 5.359 -18.156 0.072 1 75.25 28 LEU B N 1
ATOM 1405 C CA . LEU B 1 28 ? 4.066 -18.109 0.743 1 75.25 28 LEU B CA 1
ATOM 1406 C C . LEU B 1 28 ? 4.129 -17.203 1.968 1 75.25 28 LEU B C 1
ATOM 1408 O O . LEU B 1 28 ? 3.18 -16.469 2.254 1 75.25 28 LEU B O 1
ATOM 1412 N N . HIS B 1 29 ? 5.242 -17.156 2.678 1 78.56 29 HIS B N 1
ATOM 1413 C CA . HIS B 1 29 ? 5.363 -16.391 3.912 1 78.56 29 HIS B CA 1
ATOM 1414 C C . HIS B 1 29 ? 5.492 -14.898 3.621 1 78.56 29 HIS B C 1
ATOM 1416 O O . HIS B 1 29 ? 5.387 -14.07 4.531 1 78.56 29 HIS B O 1
ATOM 1422 N N . GLU B 1 30 ? 5.578 -14.609 2.314 1 88.56 30 GLU B N 1
ATOM 1423 C CA . GLU B 1 30 ? 5.707 -13.203 1.935 1 88.56 30 GLU B CA 1
ATOM 1424 C C . GLU B 1 30 ? 4.371 -12.641 1.45 1 88.56 30 GLU B C 1
ATOM 1426 O O . GLU B 1 30 ? 4.266 -11.445 1.165 1 88.56 30 GLU B O 1
ATOM 1431 N N . VAL B 1 31 ? 3.361 -13.555 1.398 1 92.5 31 VAL B N 1
ATOM 1432 C CA . VAL B 1 31 ? 2.006 -13.07 1.149 1 92.5 31 VAL B CA 1
ATOM 1433 C C . VAL B 1 31 ? 1.398 -12.547 2.447 1 92.5 31 VAL B C 1
ATOM 1435 O O . VAL B 1 31 ? 1.492 -13.195 3.492 1 92.5 31 VAL B O 1
ATOM 1438 N N . ILE B 1 32 ? 0.888 -11.383 2.461 1 96.19 32 ILE B N 1
ATOM 1439 C CA . ILE B 1 32 ? 0.212 -10.82 3.625 1 96.19 32 ILE B CA 1
ATOM 1440 C C . ILE B 1 32 ? -1.177 -11.438 3.764 1 96.19 32 ILE B C 1
ATOM 1442 O O . ILE B 1 32 ? -2.008 -11.328 2.859 1 96.19 32 ILE B O 1
ATOM 1446 N N . GLY B 1 33 ? -1.383 -11.984 4.918 1 96.5 33 GLY B N 1
ATOM 1447 C CA . GLY B 1 33 ? -2.582 -12.781 5.098 1 96.5 33 GLY B CA 1
ATOM 1448 C C . GLY B 1 33 ? -2.354 -14.266 4.848 1 96.5 33 GLY B C 1
ATOM 1449 O O . GLY B 1 33 ? -1.242 -14.68 4.516 1 96.5 33 GLY B O 1
ATOM 1450 N N . ASP B 1 34 ? -3.404 -15.07 5.008 1 96 34 ASP B N 1
ATOM 1451 C CA . ASP B 1 34 ? -3.34 -16.516 4.801 1 96 34 ASP B CA 1
ATOM 1452 C C . ASP B 1 34 ? -4.07 -16.922 3.523 1 96 34 ASP B C 1
ATOM 1454 O O . ASP B 1 34 ? -5.266 -16.656 3.371 1 96 34 ASP B O 1
ATOM 1458 N N . ILE B 1 35 ? -3.355 -17.641 2.717 1 95.38 35 ILE B N 1
ATOM 1459 C CA . ILE B 1 35 ? -3.965 -18.109 1.478 1 95.38 35 ILE B CA 1
ATOM 1460 C C . ILE B 1 35 ? -4.902 -19.281 1.772 1 95.38 35 ILE B C 1
ATOM 1462 O O . ILE B 1 35 ? -4.52 -20.234 2.455 1 95.38 35 ILE B O 1
ATOM 1466 N N . VAL B 1 36 ? -6.059 -19.203 1.23 1 94.62 36 VAL B N 1
ATOM 1467 C CA . VAL B 1 36 ? -7.074 -20.234 1.417 1 94.62 36 VAL B CA 1
ATOM 1468 C C . VAL B 1 36 ? -7.215 -21.062 0.138 1 94.62 36 VAL B C 1
ATOM 1470 O O . VAL B 1 36 ? -7.449 -22.266 0.194 1 94.62 36 VAL B O 1
ATOM 1473 N N . ASP B 1 37 ? -7.117 -20.359 -0.939 1 94.31 37 ASP B N 1
ATOM 1474 C CA . ASP B 1 37 ? -7.223 -20.938 -2.273 1 94.31 37 ASP B CA 1
ATOM 1475 C C . ASP B 1 37 ? -6.355 -20.188 -3.275 1 94.31 37 ASP B C 1
ATOM 1477 O O . ASP B 1 37 ? -6.227 -18.969 -3.191 1 94.31 37 ASP B O 1
ATOM 1481 N N . LEU B 1 38 ? -5.801 -21.031 -4.137 1 95.81 38 LEU B N 1
ATOM 1482 C CA . LEU B 1 38 ? -4.965 -20.406 -5.164 1 95.81 38 LEU B CA 1
ATOM 1483 C C . LEU B 1 38 ? -4.98 -21.234 -6.445 1 95.81 38 LEU B C 1
ATOM 1485 O O . LEU B 1 38 ? -4.562 -22.406 -6.441 1 95.81 38 LEU B O 1
ATOM 1489 N N . GLN B 1 39 ? -5.488 -20.703 -7.43 1 95.25 39 GLN B N 1
ATOM 1490 C CA . GLN B 1 39 ? -5.387 -21.203 -8.797 1 95.25 39 GLN B CA 1
ATOM 1491 C C . GLN B 1 39 ? -4.582 -20.266 -9.68 1 95.25 39 GLN B C 1
ATOM 1493 O O . GLN B 1 39 ? -5.07 -19.203 -10.062 1 95.25 39 GLN B O 1
ATOM 1498 N N . LEU B 1 40 ? -3.422 -20.672 -10.008 1 93.12 40 LEU B N 1
ATOM 1499 C CA . LEU B 1 40 ? -2.492 -19.781 -10.711 1 93.12 40 LEU B CA 1
ATOM 1500 C C . LEU B 1 40 ? -3.092 -19.297 -12.023 1 93.12 40 LEU B C 1
ATOM 1502 O O . LEU B 1 40 ? -3.689 -20.078 -12.766 1 93.12 40 LEU B O 1
ATOM 1506 N N . ASP B 1 41 ? -2.893 -18.016 -12.312 1 93 41 ASP B N 1
ATOM 1507 C CA . ASP B 1 41 ? -3.348 -17.312 -13.5 1 93 41 ASP B CA 1
ATOM 1508 C C . ASP B 1 41 ? -4.871 -17.344 -13.617 1 93 41 ASP B C 1
ATOM 1510 O O . ASP B 1 41 ? -5.418 -17.203 -14.711 1 93 41 ASP B O 1
ATOM 1514 N N . ARG B 1 42 ? -5.523 -17.578 -12.492 1 94.88 42 ARG B N 1
ATOM 1515 C CA . ARG B 1 42 ? -6.98 -17.594 -12.5 1 94.88 42 ARG B CA 1
ATOM 1516 C C . ARG B 1 42 ? -7.547 -16.812 -11.328 1 94.88 42 ARG B C 1
ATOM 1518 O O . ARG B 1 42 ? -8.125 -15.734 -11.516 1 94.88 42 ARG B O 1
ATOM 1525 N N . SER B 1 43 ? -7.355 -17.438 -10.141 1 97.5 43 SER B N 1
ATOM 1526 C CA . SER B 1 43 ? -7.961 -16.781 -8.984 1 97.5 43 SER B CA 1
ATOM 1527 C C . SER B 1 43 ? -7.27 -17.188 -7.691 1 97.5 43 SER B C 1
ATOM 1529 O O . SER B 1 43 ? -6.512 -18.156 -7.664 1 97.5 43 SER B O 1
ATOM 1531 N N . GLY B 1 44 ? -7.492 -16.391 -6.594 1 97.38 44 GLY B N 1
ATOM 1532 C CA . GLY B 1 44 ? -6.996 -16.672 -5.254 1 97.38 44 GLY B CA 1
ATOM 1533 C C . GLY B 1 44 ? -7.832 -16.016 -4.164 1 97.38 44 GLY B C 1
ATOM 1534 O O . GLY B 1 44 ? -8.547 -15.047 -4.418 1 97.38 44 GLY B O 1
ATOM 1535 N N . ILE B 1 45 ? -7.77 -16.641 -2.998 1 98.19 45 ILE B N 1
ATOM 1536 C CA . ILE B 1 45 ? -8.453 -16.125 -1.821 1 98.19 45 ILE B CA 1
ATOM 1537 C C . ILE B 1 45 ? -7.5 -16.109 -0.63 1 98.19 45 ILE B C 1
ATOM 1539 O O . ILE B 1 45 ? -6.75 -17.062 -0.418 1 98.19 45 ILE B O 1
ATOM 1543 N N . SER B 1 46 ? -7.441 -15.008 0.121 1 98.06 46 SER B N 1
ATOM 1544 C CA . SER B 1 46 ? -6.668 -14.93 1.358 1 98.06 46 SER B CA 1
ATOM 1545 C C . SER B 1 46 ? -7.477 -14.281 2.475 1 98.06 46 SER B C 1
ATOM 1547 O O . SER B 1 46 ? -8.469 -13.602 2.213 1 98.06 46 SER B O 1
ATOM 1549 N N . ILE B 1 47 ? -7.086 -14.547 3.688 1 98.5 47 ILE B N 1
ATOM 1550 C CA . ILE B 1 47 ? -7.719 -13.977 4.871 1 98.5 47 ILE B CA 1
ATOM 1551 C C . ILE B 1 47 ? -6.68 -13.219 5.699 1 98.5 47 ILE B C 1
ATOM 1553 O O . ILE B 1 47 ? -5.562 -13.703 5.898 1 98.5 47 ILE B O 1
ATOM 1557 N N . PHE B 1 48 ? -7.027 -12.055 6.16 1 98.62 48 PHE B N 1
ATOM 1558 C CA . PHE B 1 48 ? -6.148 -11.203 6.953 1 98.62 48 PHE B CA 1
ATOM 1559 C C . PHE B 1 48 ? -6.895 -10.617 8.141 1 98.62 48 PHE B C 1
ATOM 1561 O O . PHE B 1 48 ? -7.832 -9.836 7.965 1 98.62 48 PHE B O 1
ATOM 1568 N N . GLU B 1 49 ? -6.5 -10.992 9.312 1 98.62 49 GLU B N 1
ATOM 1569 C CA . GLU B 1 49 ? -7.113 -10.461 10.523 1 98.62 49 GLU B CA 1
ATOM 1570 C C . GLU B 1 49 ? -6.406 -9.188 10.984 1 98.62 49 GLU B C 1
ATOM 1572 O O . GLU B 1 49 ? -5.184 -9.172 11.141 1 98.62 49 GLU B O 1
ATOM 1577 N N . ILE B 1 50 ? -7.227 -8.18 11.266 1 98.75 50 ILE B N 1
ATOM 1578 C CA . ILE B 1 50 ? -6.676 -6.902 11.703 1 98.75 50 ILE B CA 1
ATOM 1579 C C . ILE B 1 50 ? -6.355 -6.969 13.195 1 98.75 50 ILE B C 1
ATOM 1581 O O . ILE B 1 50 ? -7.238 -7.211 14.016 1 98.75 50 ILE B O 1
ATOM 1585 N N . ARG B 1 51 ? -5.113 -6.758 13.469 1 98.44 51 ARG B N 1
ATOM 1586 C CA . ARG B 1 51 ? -4.637 -6.77 14.852 1 98.44 51 ARG B CA 1
ATOM 1587 C C . ARG B 1 51 ? -4.227 -5.371 15.297 1 98.44 51 ARG B C 1
ATOM 1589 O O . ARG B 1 51 ? -4.324 -4.41 14.531 1 98.44 51 ARG B O 1
ATOM 1596 N N . GLU B 1 52 ? -3.742 -5.254 16.547 1 97.56 52 GLU B N 1
ATOM 1597 C CA . GLU B 1 52 ? -3.426 -3.963 17.141 1 97.56 52 GLU B CA 1
ATOM 1598 C C . GLU B 1 52 ? -2.32 -3.25 16.375 1 97.56 52 GLU B C 1
ATOM 1600 O O . GLU B 1 52 ? -2.346 -2.025 16.234 1 97.56 52 GLU B O 1
ATOM 1605 N N . GLU B 1 53 ? -1.379 -4.027 15.844 1 96.31 53 GLU B N 1
ATOM 1606 C CA . GLU B 1 53 ? -0.237 -3.438 15.148 1 96.31 53 GLU B CA 1
ATOM 1607 C C . GLU B 1 53 ? -0.639 -2.9 13.781 1 96.31 53 GLU B C 1
ATOM 1609 O O . GLU B 1 53 ? 0.134 -2.189 13.133 1 96.31 53 GLU B O 1
ATOM 1614 N N . HIS B 1 54 ? -1.896 -3.205 13.375 1 97.62 54 HIS B N 1
ATOM 1615 C CA . HIS B 1 54 ? -2.311 -2.844 12.031 1 97.62 54 HIS B CA 1
ATOM 1616 C C . HIS B 1 54 ? -3.213 -1.613 12.039 1 97.62 54 HIS B C 1
ATOM 1618 O O . HIS B 1 54 ? -3.73 -1.208 11 1 97.62 54 HIS B O 1
ATOM 1624 N N . VAL B 1 55 ? -3.52 -1.026 13.258 1 96.12 55 VAL B N 1
ATOM 1625 C CA . VAL B 1 55 ? -4.531 0.024 13.336 1 96.12 55 VAL B CA 1
ATOM 1626 C C . VAL B 1 55 ? -3.902 1.308 13.875 1 96.12 55 VAL B C 1
ATOM 1628 O O . VAL B 1 55 ? -2.852 1.271 14.516 1 96.12 55 VAL B O 1
ATOM 1631 N N . PHE B 1 56 ? -4.516 2.432 13.453 1 89.94 56 PHE B N 1
ATOM 1632 C CA . PHE B 1 56 ? -4.242 3.658 14.195 1 89.94 56 PHE B CA 1
ATOM 1633 C C . PHE B 1 56 ? -4.664 3.518 15.648 1 89.94 56 PHE B C 1
ATOM 1635 O O . PHE B 1 56 ? -5.805 3.148 15.938 1 89.94 56 PHE B O 1
ATOM 1642 N N . SER B 1 57 ? -3.725 3.906 16.469 1 86.88 57 SER B N 1
ATOM 1643 C CA . SER B 1 57 ? -3.965 3.693 17.891 1 86.88 57 SER B CA 1
ATOM 1644 C C . SER B 1 57 ? -5.168 4.496 18.375 1 86.88 57 SER B C 1
ATOM 1646 O O . SER B 1 57 ? -5.945 4.02 19.203 1 86.88 57 SER B O 1
ATOM 1648 N N . ARG B 1 58 ? -5.406 5.609 17.812 1 84.38 58 ARG B N 1
ATOM 1649 C CA . ARG B 1 58 ? -6.434 6.527 18.281 1 84.38 58 ARG B CA 1
ATOM 1650 C C . ARG B 1 58 ? -7.824 6.055 17.859 1 84.38 58 ARG B C 1
ATOM 1652 O O . ARG B 1 58 ? -8.781 6.172 18.625 1 84.38 58 ARG B O 1
ATOM 1659 N N . THR B 1 59 ? -7.945 5.414 16.719 1 87.25 59 THR B N 1
ATOM 1660 C CA . THR B 1 59 ? -9.273 5.211 16.156 1 87.25 59 THR B CA 1
ATOM 1661 C C . THR B 1 59 ? -9.586 3.723 16.031 1 87.25 59 THR B C 1
ATOM 1663 O O . THR B 1 59 ? -10.75 3.34 15.898 1 87.25 59 THR B O 1
ATOM 1666 N N . GLY B 1 60 ? -8.57 2.91 16.109 1 93.94 60 GLY B N 1
ATOM 1667 C CA . GLY B 1 60 ? -8.781 1.49 15.883 1 93.94 60 GLY B CA 1
ATOM 1668 C C . GLY B 1 60 ? -9.062 1.158 14.43 1 93.94 60 GLY B C 1
ATOM 1669 O O . GLY B 1 60 ? -9.492 0.046 14.109 1 93.94 60 GLY B O 1
ATOM 1670 N N . ILE B 1 61 ? -8.922 2.137 13.562 1 94.94 61 ILE B N 1
ATOM 1671 C CA . ILE B 1 61 ? -9.109 1.957 12.125 1 94.94 61 ILE B CA 1
ATOM 1672 C C . ILE B 1 61 ? -7.836 1.395 11.508 1 94.94 61 ILE B C 1
ATOM 1674 O O . ILE B 1 61 ? -6.734 1.854 11.812 1 94.94 61 ILE B O 1
ATOM 1678 N N . ALA B 1 62 ? -8.016 0.314 10.68 1 97.5 62 ALA B N 1
ATOM 1679 C CA . ALA B 1 62 ? -6.875 -0.301 10.016 1 97.5 62 ALA B CA 1
ATOM 1680 C C . ALA B 1 62 ? -6.16 0.702 9.117 1 97.5 62 ALA B C 1
ATOM 1682 O O . ALA B 1 62 ? -6.805 1.478 8.406 1 97.5 62 ALA B O 1
ATOM 1683 N N . ARG B 1 63 ? -4.828 0.662 9.195 1 96.62 63 ARG B N 1
ATOM 1684 C CA . ARG B 1 63 ? -4.035 1.474 8.281 1 96.62 63 ARG B CA 1
ATOM 1685 C C . ARG B 1 63 ? -4.152 0.956 6.848 1 96.62 63 ARG B C 1
ATOM 1687 O O . ARG B 1 63 ? -4.035 -0.248 6.605 1 96.62 63 ARG B O 1
ATOM 1694 N N . GLY B 1 64 ? -4.32 1.822 5.957 1 97.19 64 GLY B N 1
ATOM 1695 C CA . GLY B 1 64 ? -4.633 1.479 4.578 1 97.19 64 GLY B CA 1
ATOM 1696 C C . GLY B 1 64 ? -3.578 0.605 3.926 1 97.19 64 GLY B C 1
ATOM 1697 O O . GLY B 1 64 ? -3.898 -0.258 3.107 1 97.19 64 GLY B O 1
ATOM 1698 N N . HIS B 1 65 ? -2.291 0.827 4.324 1 98.06 65 HIS B N 1
ATOM 1699 C CA . HIS B 1 65 ? -1.245 0.094 3.617 1 98.06 65 HIS B CA 1
ATOM 1700 C C . HIS B 1 65 ? -1.271 -1.387 3.979 1 98.06 65 HIS B C 1
ATOM 1702 O O . HIS B 1 65 ? -0.751 -2.221 3.234 1 98.06 65 HIS B O 1
ATOM 1708 N N . HIS B 1 66 ? -1.877 -1.783 5.145 1 98.38 66 HIS B N 1
ATOM 1709 C CA . HIS B 1 66 ? -2.004 -3.203 5.457 1 98.38 66 HIS B CA 1
ATOM 1710 C C . HIS B 1 66 ? -3.045 -3.873 4.57 1 98.38 66 HIS B C 1
ATOM 1712 O O . HIS B 1 66 ? -2.828 -4.984 4.082 1 98.38 66 HIS B O 1
ATOM 1718 N N . VAL B 1 67 ? -4.176 -3.193 4.371 1 98.75 67 VAL B N 1
ATOM 1719 C CA . VAL B 1 67 ? -5.223 -3.699 3.49 1 98.75 67 VAL B CA 1
ATOM 1720 C C . VAL B 1 67 ? -4.695 -3.791 2.061 1 98.75 67 VAL B C 1
ATOM 1722 O O . VAL B 1 67 ? -4.879 -4.809 1.391 1 98.75 67 VAL B O 1
ATOM 1725 N N . PHE B 1 68 ? -3.967 -2.777 1.656 1 98.88 68 PHE B N 1
ATOM 1726 C CA . PHE B 1 68 ? -3.318 -2.785 0.349 1 98.88 68 PHE B CA 1
ATOM 1727 C C . PHE B 1 68 ? -2.324 -3.936 0.244 1 98.88 68 PHE B C 1
ATOM 1729 O O . PHE B 1 68 ? -2.242 -4.598 -0.792 1 98.88 68 PHE B O 1
ATOM 1736 N N . ALA B 1 69 ? -1.572 -4.164 1.228 1 98.69 69 ALA B N 1
ATOM 1737 C CA . ALA B 1 69 ? -0.541 -5.199 1.215 1 98.69 69 ALA B CA 1
ATOM 1738 C C . ALA B 1 69 ? -1.146 -6.574 0.961 1 98.69 69 ALA B C 1
ATOM 1740 O O . ALA B 1 69 ? -0.605 -7.367 0.184 1 98.69 69 ALA B O 1
ATOM 1741 N N . GLN B 1 70 ? -2.234 -6.836 1.674 1 98.75 70 GLN B N 1
ATOM 1742 C CA . GLN B 1 70 ? -2.902 -8.109 1.433 1 98.75 70 GLN B CA 1
ATOM 1743 C C . GLN B 1 70 ? -3.312 -8.25 -0.031 1 98.75 70 GLN B C 1
ATOM 1745 O O . GLN B 1 70 ? -3.014 -9.258 -0.673 1 98.75 70 GLN B O 1
ATOM 1750 N N . ALA B 1 71 ? -3.992 -7.246 -0.51 1 98.81 71 ALA B N 1
ATOM 1751 C CA . ALA B 1 71 ? -4.5 -7.273 -1.879 1 98.81 71 ALA B CA 1
ATOM 1752 C C . ALA B 1 71 ? -3.359 -7.398 -2.885 1 98.81 71 ALA B C 1
ATOM 1754 O O . ALA B 1 71 ? -3.406 -8.242 -3.783 1 98.81 71 ALA B O 1
ATOM 1755 N N . ASN B 1 72 ? -2.34 -6.586 -2.705 1 98.56 72 ASN B N 1
ATOM 1756 C CA . ASN B 1 72 ? -1.211 -6.562 -3.627 1 98.56 72 ASN B CA 1
ATOM 1757 C C . ASN B 1 72 ? -0.476 -7.898 -3.646 1 98.56 72 ASN B C 1
ATOM 1759 O O . ASN B 1 72 ? -0.152 -8.422 -4.715 1 98.56 72 ASN B O 1
ATOM 1763 N N . SER B 1 73 ? -0.194 -8.406 -2.457 1 97.31 73 SER B N 1
ATOM 1764 C CA . SER B 1 73 ? 0.56 -9.648 -2.41 1 97.31 73 SER B CA 1
ATOM 1765 C C . SER B 1 73 ? -0.242 -10.805 -3.01 1 97.31 73 SER B C 1
ATOM 1767 O O . SER B 1 73 ? 0.325 -11.703 -3.637 1 97.31 73 SER B O 1
ATOM 1769 N N . LEU B 1 74 ? -1.553 -10.812 -2.879 1 97.81 74 LEU B N 1
ATOM 1770 C CA . LEU B 1 74 ? -2.402 -11.828 -3.492 1 97.81 74 LEU B CA 1
ATOM 1771 C C . LEU B 1 74 ? -2.416 -11.68 -5.008 1 97.81 74 LEU B C 1
ATOM 1773 O O . LEU B 1 74 ? -2.357 -12.68 -5.734 1 97.81 74 LEU B O 1
ATOM 1777 N N . ALA B 1 75 ? -2.498 -10.453 -5.469 1 97.88 75 ALA B N 1
ATOM 1778 C CA . ALA B 1 75 ? -2.477 -10.188 -6.902 1 97.88 75 ALA B CA 1
ATOM 1779 C C . ALA B 1 75 ? -1.195 -10.727 -7.539 1 97.88 75 ALA B C 1
ATOM 1781 O O . ALA B 1 75 ? -1.22 -11.242 -8.656 1 97.88 75 ALA B O 1
ATOM 1782 N N . VAL B 1 76 ? -0.127 -10.57 -6.859 1 95.75 76 VAL B N 1
ATOM 1783 C CA . VAL B 1 76 ? 1.159 -11.07 -7.34 1 95.75 76 VAL B CA 1
ATOM 1784 C C . VAL B 1 76 ? 1.188 -12.594 -7.258 1 95.75 76 VAL B C 1
ATOM 1786 O O . VAL B 1 76 ? 1.628 -13.258 -8.195 1 95.75 76 VAL B O 1
ATOM 1789 N N . ALA B 1 77 ? 0.649 -13.156 -6.223 1 95.12 77 ALA B N 1
ATOM 1790 C CA . ALA B 1 77 ? 0.727 -14.586 -5.934 1 95.12 77 ALA B CA 1
ATOM 1791 C C . ALA B 1 77 ? -0.035 -15.391 -6.98 1 95.12 77 ALA B C 1
ATOM 1793 O O . ALA B 1 77 ? 0.339 -16.531 -7.289 1 95.12 77 ALA B O 1
ATOM 1794 N N . VAL B 1 78 ? -1.037 -14.859 -7.586 1 95.94 78 VAL B N 1
ATOM 1795 C CA . VAL B 1 78 ? -1.907 -15.617 -8.477 1 95.94 78 VAL B CA 1
ATOM 1796 C C . VAL B 1 78 ? -1.263 -15.734 -9.852 1 95.94 78 VAL B C 1
ATOM 1798 O O . VAL B 1 78 ? -1.761 -16.469 -10.719 1 95.94 78 VAL B O 1
ATOM 1801 N N . ILE B 1 79 ? -0.247 -15.039 -10.055 1 92.94 79 ILE B N 1
ATOM 1802 C CA . ILE B 1 79 ? 0.402 -15.055 -11.359 1 92.94 79 ILE B CA 1
ATOM 1803 C C . ILE B 1 79 ? 1.304 -16.281 -11.477 1 92.94 79 ILE B C 1
ATOM 1805 O O . ILE B 1 79 ? 2.088 -16.562 -10.562 1 92.94 79 ILE B O 1
ATOM 1809 N N . ASN B 1 80 ? 1.207 -16.953 -12.57 1 90.5 80 ASN B N 1
ATOM 1810 C CA . ASN B 1 80 ? 1.996 -18.156 -12.836 1 90.5 80 ASN B CA 1
ATOM 1811 C C . ASN B 1 80 ? 3.346 -17.812 -13.461 1 90.5 80 ASN B C 1
ATOM 1813 O O . ASN B 1 80 ? 3.602 -18.141 -14.617 1 90.5 80 ASN B O 1
ATOM 1817 N N . ASP B 1 81 ? 4.121 -17.172 -12.695 1 87.31 81 ASP B N 1
ATOM 1818 C CA . ASP B 1 81 ? 5.473 -16.797 -13.094 1 87.31 81 ASP B CA 1
ATOM 1819 C C . ASP B 1 81 ? 6.395 -16.672 -11.883 1 87.31 81 ASP B C 1
ATOM 1821 O O . ASP B 1 81 ? 5.941 -16.344 -10.781 1 87.31 81 ASP B O 1
ATOM 1825 N N . GLU B 1 82 ? 7.609 -16.922 -12.078 1 85.12 82 GLU B N 1
ATOM 1826 C CA . GLU B 1 82 ? 8.594 -16.828 -11.008 1 85.12 82 GLU B CA 1
ATOM 1827 C C . GLU B 1 82 ? 8.828 -15.383 -10.586 1 85.12 82 GLU B C 1
ATOM 1829 O O . GLU B 1 82 ? 9.148 -15.109 -9.43 1 85.12 82 GLU B O 1
ATOM 1834 N N . ILE B 1 83 ? 8.719 -14.523 -11.602 1 85.5 83 ILE B N 1
ATOM 1835 C CA . ILE B 1 83 ? 8.891 -13.102 -11.328 1 85.5 83 ILE B CA 1
ATOM 1836 C C . ILE B 1 83 ? 7.602 -12.352 -11.656 1 85.5 83 ILE B C 1
ATOM 1838 O O . ILE B 1 83 ? 7.117 -12.406 -12.789 1 85.5 83 ILE B O 1
ATOM 1842 N N . ALA B 1 84 ? 7.031 -11.828 -10.711 1 91.31 84 ALA B N 1
ATOM 1843 C CA . ALA B 1 84 ? 5.84 -11 -10.836 1 91.31 84 ALA B CA 1
ATOM 1844 C C . ALA B 1 84 ? 5.953 -9.742 -9.969 1 91.31 84 ALA B C 1
ATOM 1846 O O . ALA B 1 84 ? 6.203 -9.828 -8.766 1 91.31 84 ALA B O 1
ATOM 1847 N N . LEU B 1 85 ? 5.859 -8.578 -10.609 1 93.62 85 LEU B N 1
ATOM 1848 C CA . LEU B 1 85 ? 5.984 -7.293 -9.93 1 93.62 85 LEU B CA 1
ATOM 1849 C C . LEU B 1 85 ? 4.82 -6.371 -10.297 1 93.62 85 LEU B C 1
ATOM 1851 O O . LEU B 1 85 ? 4.445 -6.273 -11.469 1 93.62 85 LEU B O 1
ATOM 1855 N N . THR B 1 86 ? 4.305 -5.742 -9.297 1 96.62 86 THR B N 1
ATOM 1856 C CA . THR B 1 86 ? 3.23 -4.797 -9.562 1 96.62 86 THR B CA 1
ATOM 1857 C C . THR B 1 86 ? 3.756 -3.578 -10.32 1 96.62 86 THR B C 1
ATOM 1859 O O . THR B 1 86 ? 4.711 -2.932 -9.875 1 96.62 86 THR B O 1
ATOM 1862 N N . ALA B 1 87 ? 3.168 -3.275 -11.461 1 96.69 87 ALA B N 1
ATOM 1863 C CA . ALA B 1 87 ? 3.525 -2.092 -12.242 1 96.69 87 ALA B CA 1
ATOM 1864 C C . ALA B 1 87 ? 2.668 -0.894 -11.844 1 96.69 87 ALA B C 1
ATOM 1866 O O . ALA B 1 87 ? 3.195 0.175 -11.523 1 96.69 87 ALA B O 1
ATOM 1867 N N . THR B 1 88 ? 1.376 -1.097 -11.891 1 98.31 88 THR B N 1
ATOM 1868 C CA . THR B 1 88 ? 0.436 -0.054 -11.492 1 98.31 88 THR B CA 1
ATOM 1869 C C . THR B 1 88 ? -0.71 -0.642 -10.672 1 98.31 88 THR B C 1
ATOM 1871 O O . THR B 1 88 ? -0.948 -1.852 -10.711 1 98.31 88 THR B O 1
ATOM 1874 N N . ALA B 1 89 ? -1.332 0.187 -9.953 1 98.75 89 ALA B N 1
ATOM 1875 C CA . ALA B 1 89 ? -2.541 -0.189 -9.227 1 98.75 89 ALA B CA 1
ATOM 1876 C C . ALA B 1 89 ? -3.492 0.998 -9.086 1 98.75 89 ALA B C 1
ATOM 1878 O O . ALA B 1 89 ? -3.057 2.121 -8.828 1 98.75 89 ALA B O 1
ATOM 1879 N N . ASP B 1 90 ? -4.742 0.787 -9.328 1 98.81 90 ASP B N 1
ATOM 1880 C CA . ASP B 1 90 ? -5.852 1.68 -9.008 1 98.81 90 ASP B CA 1
ATOM 1881 C C . ASP B 1 90 ? -6.707 1.108 -7.879 1 98.81 90 ASP B C 1
ATOM 1883 O O . ASP B 1 90 ? -7.289 0.03 -8.016 1 98.81 90 ASP B O 1
ATOM 1887 N N . ILE B 1 91 ? -6.684 1.847 -6.773 1 98.88 91 ILE B N 1
ATOM 1888 C CA . ILE B 1 91 ? -7.305 1.226 -5.609 1 98.88 91 ILE B CA 1
ATOM 1889 C C . ILE B 1 91 ? -8.336 2.176 -5.008 1 98.88 91 ILE B C 1
ATOM 1891 O O . ILE B 1 91 ? -8.234 3.395 -5.168 1 98.88 91 ILE B O 1
ATOM 1895 N N . ARG B 1 92 ? -9.312 1.548 -4.352 1 98.81 92 ARG B N 1
ATOM 1896 C CA . ARG B 1 92 ? -10.359 2.256 -3.627 1 98.81 92 ARG B CA 1
ATOM 1897 C C . ARG B 1 92 ? -10.555 1.669 -2.232 1 98.81 92 ARG B C 1
ATOM 1899 O O . ARG B 1 92 ? -10.758 0.462 -2.084 1 98.81 92 ARG B O 1
ATOM 1906 N N . PHE B 1 93 ? -10.383 2.543 -1.271 1 98.56 93 PHE B N 1
ATOM 1907 C CA . PHE B 1 93 ? -10.82 2.201 0.077 1 98.56 93 PHE B CA 1
ATOM 1908 C C . PHE B 1 93 ? -12.289 2.549 0.275 1 98.56 93 PHE B C 1
ATOM 1910 O O . PHE B 1 93 ? -12.641 3.721 0.43 1 98.56 93 PHE B O 1
ATOM 1917 N N . VAL B 1 94 ? -13.156 1.535 0.353 1 98.38 94 VAL B N 1
ATOM 1918 C CA . VAL B 1 94 ? -14.602 1.731 0.282 1 98.38 94 VAL B CA 1
ATOM 1919 C C . VAL B 1 94 ? -15.156 1.987 1.682 1 98.38 94 VAL B C 1
ATOM 1921 O O . VAL B 1 94 ? -15.984 2.883 1.873 1 98.38 94 VAL B O 1
ATOM 1924 N N . ARG B 1 95 ? -14.734 1.209 2.607 1 97.06 95 ARG B N 1
ATOM 1925 C CA . ARG B 1 95 ? -15.125 1.283 4.012 1 97.06 95 ARG B CA 1
ATOM 1926 C C . ARG B 1 95 ? -13.93 1.025 4.926 1 97.06 95 ARG B C 1
ATOM 1928 O O . ARG B 1 95 ? -13.109 0.152 4.648 1 97.06 95 ARG B O 1
ATOM 1935 N N . SER B 1 96 ? -13.883 1.811 5.969 1 97.25 96 SER B N 1
ATOM 1936 C CA . SER B 1 96 ? -12.805 1.578 6.926 1 97.25 96 SER B CA 1
ATOM 1937 C C . SER B 1 96 ? -12.914 0.195 7.559 1 97.25 96 SER B C 1
ATOM 1939 O O . SER B 1 96 ? -14.016 -0.266 7.863 1 97.25 96 SER B O 1
ATOM 1941 N N . VAL B 1 97 ? -11.773 -0.468 7.695 1 98.44 97 VAL B N 1
ATOM 1942 C CA . VAL B 1 97 ? -11.703 -1.746 8.398 1 98.44 97 VAL B CA 1
ATOM 1943 C C . VAL B 1 97 ? -11.266 -1.52 9.844 1 98.44 97 VAL B C 1
ATOM 1945 O O . VAL B 1 97 ? -10.414 -0.666 10.109 1 98.44 97 VAL B O 1
ATOM 1948 N N . LYS B 1 98 ? -11.797 -2.311 10.781 1 98.12 98 LYS B N 1
ATOM 1949 C CA . LYS B 1 98 ? -11.555 -2.045 12.203 1 98.12 98 LYS B CA 1
ATOM 1950 C C . LYS B 1 98 ? -10.781 -3.188 12.852 1 98.12 98 LYS B C 1
ATOM 1952 O O . LYS B 1 98 ? -10.742 -4.301 12.32 1 98.12 98 LYS B O 1
ATOM 1957 N N . LEU B 1 99 ? -10.258 -2.822 14.008 1 98.38 99 LEU B N 1
ATOM 1958 C CA . LEU B 1 99 ? -9.578 -3.799 14.852 1 98.38 99 LEU B CA 1
ATOM 1959 C C . LEU B 1 99 ? -10.438 -5.035 15.062 1 98.38 99 LEU B C 1
ATOM 1961 O O . LEU B 1 99 ? -11.633 -4.922 15.359 1 98.38 99 LEU B O 1
ATOM 1965 N N . GLY B 1 100 ? -9.82 -6.164 14.82 1 98.25 100 GLY B N 1
ATOM 1966 C CA . GLY B 1 100 ? -10.508 -7.418 15.086 1 98.25 100 GLY B CA 1
ATOM 1967 C C . GLY B 1 100 ? -11.266 -7.941 13.875 1 98.25 100 GLY B C 1
ATOM 1968 O O . GLY B 1 100 ? -11.664 -9.109 13.852 1 98.25 100 GLY B O 1
ATOM 1969 N N . GLU B 1 101 ? -11.461 -7.16 12.875 1 98.62 101 GLU B N 1
ATOM 1970 C CA . GLU B 1 101 ? -12.156 -7.609 11.672 1 98.62 101 GLU B CA 1
ATOM 1971 C C . GLU B 1 101 ? -11.25 -8.484 10.812 1 98.62 101 GLU B C 1
ATOM 1973 O O . GLU B 1 101 ? -10.031 -8.336 10.836 1 98.62 101 GLU B O 1
ATOM 1978 N N . LYS B 1 102 ? -11.883 -9.414 10.156 1 98.62 102 LYS B N 1
ATOM 1979 C CA . LYS B 1 102 ? -11.195 -10.273 9.195 1 98.62 102 LYS B CA 1
ATOM 1980 C C . LYS B 1 102 ? -11.5 -9.844 7.762 1 98.62 102 LYS B C 1
ATOM 1982 O O . LYS B 1 102 ? -12.656 -9.828 7.34 1 98.62 102 LYS B O 1
ATOM 1987 N N . CYS B 1 103 ? -10.445 -9.555 7.031 1 98.75 103 CYS B N 1
ATOM 1988 C CA . CYS B 1 103 ? -10.578 -9.18 5.629 1 98.75 103 CYS B CA 1
ATOM 1989 C C . CYS B 1 103 ? -10.406 -10.391 4.723 1 98.75 103 CYS B C 1
ATOM 1991 O O . CYS B 1 103 ? -9.375 -11.062 4.77 1 98.75 103 CYS B O 1
ATOM 1993 N N . ILE B 1 104 ? -11.375 -10.641 3.945 1 98.88 104 ILE B N 1
ATOM 1994 C CA . ILE B 1 104 ? -11.305 -11.695 2.943 1 98.88 104 ILE B CA 1
ATOM 1995 C C . ILE B 1 104 ? -11.062 -11.086 1.563 1 98.88 104 ILE B C 1
ATOM 1997 O O . ILE B 1 104 ? -11.938 -10.406 1.022 1 98.88 104 ILE B O 1
ATOM 2001 N N . ALA B 1 105 ? -9.93 -11.336 1.016 1 98.88 105 ALA B N 1
ATOM 2002 C CA . ALA B 1 105 ? -9.586 -10.805 -0.302 1 98.88 105 ALA B CA 1
ATOM 2003 C C . ALA B 1 105 ? -9.75 -11.875 -1.381 1 98.88 105 ALA B C 1
ATOM 2005 O O . ALA B 1 105 ? -9.375 -13.031 -1.183 1 98.88 105 ALA B O 1
ATOM 2006 N N . LYS B 1 106 ? -10.32 -11.508 -2.453 1 98.81 106 LYS B N 1
ATOM 2007 C CA . LYS B 1 106 ? -10.484 -12.359 -3.631 1 98.81 106 LYS B CA 1
ATOM 2008 C C . LYS B 1 106 ? -9.844 -11.727 -4.859 1 98.81 106 LYS B C 1
ATOM 2010 O O . LYS B 1 106 ? -10.133 -10.578 -5.199 1 98.81 106 LYS B O 1
ATOM 2015 N N . ALA B 1 107 ? -8.984 -12.492 -5.422 1 98.69 107 ALA B N 1
ATOM 2016 C CA . ALA B 1 107 ? -8.281 -12.023 -6.613 1 98.69 107 ALA B CA 1
ATOM 2017 C C . ALA B 1 107 ? -8.75 -12.773 -7.859 1 98.69 107 ALA B C 1
ATOM 2019 O O . ALA B 1 107 ? -8.984 -13.984 -7.809 1 98.69 107 ALA B O 1
ATOM 2020 N N . TYR B 1 108 ? -8.852 -12.078 -8.992 1 98.44 108 TYR B N 1
ATOM 2021 C CA . TYR B 1 108 ? -9.219 -12.641 -10.289 1 98.44 108 TYR B CA 1
ATOM 2022 C C . TYR B 1 108 ? -8.297 -12.133 -11.391 1 98.44 108 TYR B C 1
ATOM 2024 O O . TYR B 1 108 ? -8.164 -10.93 -11.594 1 98.44 108 TYR B O 1
ATOM 2032 N N . VAL B 1 109 ? -7.715 -13.055 -12.117 1 96.81 109 VAL B N 1
ATOM 2033 C CA . VAL B 1 109 ? -6.895 -12.688 -13.266 1 96.81 109 VAL B CA 1
ATOM 2034 C C . VAL B 1 109 ? -7.781 -12.438 -14.484 1 96.81 109 VAL B C 1
ATOM 2036 O O . VAL B 1 109 ? -8.57 -13.305 -14.875 1 96.81 109 VAL B O 1
ATOM 2039 N N . ARG B 1 110 ? -7.723 -11.281 -15.078 1 91.69 110 ARG B N 1
ATOM 2040 C CA . ARG B 1 110 ? -8.617 -10.914 -16.172 1 91.69 110 ARG B CA 1
ATOM 2041 C C . ARG B 1 110 ? -7.93 -11.07 -17.516 1 91.69 110 ARG B C 1
ATOM 2043 O O . ARG B 1 110 ? -8.555 -11.492 -18.5 1 91.69 110 ARG B O 1
ATOM 2050 N N . SER B 1 111 ? -6.875 -10.633 -17.75 1 79.69 111 SER B N 1
ATOM 2051 C CA . SER B 1 111 ? -6.199 -10.773 -19.047 1 79.69 111 SER B CA 1
ATOM 2052 C C . SER B 1 111 ? -4.695 -10.953 -18.859 1 79.69 111 SER B C 1
ATOM 2054 O O . SER B 1 111 ? -4.125 -10.5 -17.859 1 79.69 111 SER B O 1
ATOM 2056 N N . ILE B 1 112 ? -4.363 -11.812 -19.734 1 67.81 112 ILE B N 1
ATOM 2057 C CA . ILE B 1 112 ? -2.922 -11.961 -19.875 1 67.81 112 ILE B CA 1
ATOM 2058 C C . ILE B 1 112 ? -2.5 -11.594 -21.297 1 67.81 112 ILE B C 1
ATOM 2060 O O . ILE B 1 112 ? -3.061 -12.109 -22.266 1 67.81 112 ILE B O 1
ATOM 2064 N N . SER B 1 113 ? -2.1 -10.453 -21.547 1 63.34 113 SER B N 1
ATOM 2065 C CA . SER B 1 113 ? -1.765 -10.047 -22.906 1 63.34 113 SER B CA 1
ATOM 2066 C C . SER B 1 113 ? -0.599 -10.859 -23.453 1 63.34 113 SER B C 1
ATOM 2068 O O . SER B 1 113 ? 0.278 -11.289 -22.703 1 63.34 113 SER B O 1
ATOM 2070 N N . GLY B 1 114 ? -0.876 -11.594 -24.672 1 54.81 114 GLY B N 1
ATOM 2071 C CA . GLY B 1 114 ? 0.052 -12.398 -25.453 1 54.81 114 GLY B CA 1
ATOM 2072 C C . GLY B 1 114 ? 1.455 -11.82 -25.484 1 54.81 114 GLY B C 1
ATOM 2073 O O . GLY B 1 114 ? 2.434 -12.539 -25.281 1 54.81 114 GLY B O 1
ATOM 2074 N N . GLU B 1 115 ? 1.486 -10.742 -26.328 1 50.78 115 GLU B N 1
ATOM 2075 C CA . GLU B 1 115 ? 2.863 -10.289 -26.5 1 50.78 115 GLU B CA 1
ATOM 2076 C C . GLU B 1 115 ? 3.516 -9.984 -25.156 1 50.78 115 GLU B C 1
ATOM 2078 O O . GLU B 1 115 ? 4.672 -10.344 -24.922 1 50.78 115 GLU B O 1
ATOM 2083 N N . LYS B 1 116 ? 3.02 -8.719 -24.578 1 56.88 116 LYS B N 1
ATOM 2084 C CA . LYS B 1 116 ? 3.705 -8.047 -23.484 1 56.88 116 LYS B CA 1
ATOM 2085 C C . LYS B 1 116 ? 3.318 -8.648 -22.141 1 56.88 116 LYS B C 1
ATOM 2087 O O . LYS B 1 116 ? 2.25 -9.258 -22.016 1 56.88 116 LYS B O 1
ATOM 2092 N N . SER B 1 117 ? 4.312 -8.969 -21.188 1 78.88 117 SER B N 1
ATOM 2093 C CA . SER B 1 117 ? 4.703 -9.516 -19.891 1 78.88 117 SER B CA 1
ATOM 2094 C C . SER B 1 117 ? 3.898 -8.891 -18.766 1 78.88 117 SER B C 1
ATOM 2096 O O . SER B 1 117 ? 4.441 -8.602 -17.688 1 78.88 117 SER B O 1
ATOM 2098 N N . LYS B 1 118 ? 2.518 -8.562 -19.203 1 90 118 LYS B N 1
ATOM 2099 C CA . LYS B 1 118 ? 1.767 -7.988 -18.094 1 90 118 LYS B CA 1
ATOM 2100 C C . LYS B 1 118 ? 0.452 -8.734 -17.875 1 90 118 LYS B C 1
ATOM 2102 O O . LYS B 1 118 ? -0.168 -9.203 -18.828 1 90 118 LYS B O 1
ATOM 2107 N N . ALA B 1 119 ? 0.001 -8.844 -16.734 1 94.06 119 ALA B N 1
ATOM 2108 C CA . ALA B 1 119 ? -1.279 -9.422 -16.344 1 94.06 119 ALA B CA 1
ATOM 2109 C C . ALA B 1 119 ? -2.121 -8.422 -15.57 1 94.06 119 ALA B C 1
ATOM 2111 O O . ALA B 1 119 ? -1.597 -7.664 -14.742 1 94.06 119 ALA B O 1
ATOM 2112 N N . LYS B 1 120 ? -3.414 -8.398 -15.883 1 97.12 120 LYS B N 1
ATOM 2113 C CA . LYS B 1 120 ? -4.352 -7.586 -15.117 1 97.12 120 LYS B CA 1
ATOM 2114 C C . LYS B 1 120 ? -5.066 -8.43 -14.062 1 97.12 120 LYS B C 1
ATOM 2116 O O . LYS B 1 120 ? -5.602 -9.492 -14.367 1 97.12 120 LYS B O 1
ATOM 2121 N N . VAL B 1 121 ? -5.031 -7.988 -12.844 1 98.12 121 VAL B N 1
ATOM 2122 C CA . VAL B 1 121 ? -5.648 -8.695 -11.727 1 98.12 121 VAL B CA 1
ATOM 2123 C C . VAL B 1 121 ? -6.582 -7.758 -10.969 1 98.12 121 VAL B C 1
ATOM 2125 O O . VAL B 1 121 ? -6.211 -6.629 -10.648 1 98.12 121 VAL B O 1
ATOM 2128 N N . GLU B 1 122 ? -7.797 -8.203 -10.711 1 98.81 122 GLU B N 1
ATOM 2129 C CA . GLU B 1 122 ? -8.727 -7.484 -9.844 1 98.81 122 GLU B CA 1
ATOM 2130 C C . GLU B 1 122 ? -8.82 -8.141 -8.469 1 98.81 122 GLU B C 1
ATOM 2132 O O . GLU B 1 122 ? -8.875 -9.367 -8.367 1 98.81 122 GLU B O 1
ATOM 2137 N N . VAL B 1 123 ? -8.758 -7.336 -7.438 1 98.94 123 VAL B N 1
ATOM 2138 C CA . VAL B 1 123 ? -8.883 -7.855 -6.078 1 98.94 123 VAL B CA 1
ATOM 2139 C C . VAL B 1 123 ? -10.023 -7.137 -5.355 1 98.94 123 VAL B C 1
ATOM 2141 O O . VAL B 1 123 ? -10.109 -5.906 -5.391 1 98.94 123 VAL B O 1
ATOM 2144 N N . PHE B 1 124 ? -10.867 -7.871 -4.746 1 98.88 124 PHE B N 1
ATOM 2145 C CA . PHE B 1 124 ? -11.945 -7.387 -3.893 1 98.88 124 PHE B CA 1
ATOM 2146 C C . PHE B 1 124 ? -11.789 -7.914 -2.473 1 98.88 124 PHE B C 1
ATOM 2148 O O . PHE B 1 124 ? -11.602 -9.117 -2.268 1 98.88 124 PHE B O 1
ATOM 2155 N N . SER B 1 125 ? -11.805 -7.012 -1.535 1 98.94 125 SER B N 1
ATOM 2156 C CA . SER B 1 125 ? -11.734 -7.422 -0.137 1 98.94 125 SER B CA 1
ATOM 2157 C C . SER B 1 125 ? -13.055 -7.18 0.58 1 98.94 125 SER B C 1
ATOM 2159 O O . SER B 1 125 ? -13.711 -6.156 0.357 1 98.94 125 SER B O 1
ATOM 2161 N N . TYR B 1 126 ? -13.383 -8.125 1.471 1 98.88 126 TYR B N 1
ATOM 2162 C CA . TYR B 1 126 ? -14.656 -8.078 2.182 1 98.88 126 TYR B CA 1
ATOM 2163 C C . TYR B 1 126 ? -14.445 -8.273 3.68 1 98.88 126 TYR B C 1
ATOM 2165 O O . TYR B 1 126 ? -13.531 -8.977 4.098 1 98.88 126 TYR B O 1
ATOM 2173 N N . VAL B 1 127 ? -15.25 -7.648 4.484 1 98.81 127 VAL B N 1
ATOM 2174 C CA . VAL B 1 127 ? -15.531 -7.996 5.871 1 98.81 127 VAL B CA 1
ATOM 2175 C C . VAL B 1 127 ? -16.984 -8.469 5.996 1 98.81 127 VAL B C 1
ATOM 2177 O O . VAL B 1 127 ? -17.922 -7.684 5.848 1 98.81 127 VAL B O 1
ATOM 2180 N N . GLY B 1 128 ? -17.109 -9.719 6.27 1 97.25 128 GLY B N 1
ATOM 2181 C CA . GLY B 1 128 ? -18.438 -10.258 6.07 1 97.25 128 GLY B CA 1
ATOM 2182 C C . GLY B 1 128 ? -18.953 -10.102 4.645 1 97.25 128 GLY B C 1
ATOM 2183 O O . GLY B 1 128 ? -18.281 -10.523 3.697 1 97.25 128 GLY B O 1
ATOM 2184 N N . ASP B 1 129 ? -20.094 -9.531 4.453 1 97 129 ASP B N 1
ATOM 2185 C CA . ASP B 1 129 ? -20.672 -9.352 3.125 1 97 129 ASP B CA 1
ATOM 2186 C C . ASP B 1 129 ? -20.422 -7.938 2.604 1 97 129 ASP B C 1
ATOM 2188 O O . ASP B 1 129 ? -20.891 -7.574 1.524 1 97 129 ASP B O 1
ATOM 2192 N N . GLU B 1 130 ? -19.641 -7.16 3.322 1 98.5 130 GLU B N 1
ATOM 2193 C CA . GLU B 1 130 ? -19.406 -5.77 2.945 1 98.5 130 GLU B CA 1
ATOM 2194 C C . GLU B 1 130 ? -18.062 -5.605 2.25 1 98.5 130 GLU B C 1
ATOM 2196 O O . GLU B 1 130 ? -17.016 -6 2.789 1 98.5 130 GLU B O 1
ATOM 2201 N N . MET B 1 131 ? -18.156 -5.066 1.1 1 98.81 131 MET B N 1
ATOM 2202 C CA . MET B 1 131 ? -16.906 -4.758 0.422 1 98.81 131 MET B CA 1
ATOM 2203 C C . MET B 1 131 ? -16.188 -3.596 1.106 1 98.81 131 MET B C 1
ATOM 2205 O O . MET B 1 131 ? -16.797 -2.557 1.371 1 98.81 131 MET B O 1
ATOM 2209 N N . VAL B 1 132 ? -14.891 -3.738 1.355 1 98.88 132 VAL B N 1
ATOM 2210 C CA . VAL B 1 132 ? -14.172 -2.709 2.098 1 98.88 132 VAL B CA 1
ATOM 2211 C C . VAL B 1 132 ? -13.039 -2.145 1.236 1 98.88 132 VAL B C 1
ATOM 2213 O O . VAL B 1 132 ? -12.508 -1.073 1.527 1 98.88 132 VAL B O 1
ATOM 2216 N N . PHE B 1 133 ? -12.641 -2.85 0.216 1 98.88 133 PHE B N 1
ATOM 2217 C CA . PHE B 1 133 ? -11.508 -2.469 -0.621 1 98.88 133 PHE B CA 1
ATOM 2218 C C . PHE B 1 133 ? -11.648 -3.061 -2.018 1 98.88 133 PHE B C 1
ATOM 2220 O O . PHE B 1 133 ? -12.133 -4.184 -2.178 1 98.88 133 PHE B O 1
ATOM 2227 N N . GLN B 1 134 ? -11.25 -2.314 -3.037 1 98.94 134 GLN B N 1
ATOM 2228 C CA . GLN B 1 134 ? -11.18 -2.766 -4.422 1 98.94 134 GLN B CA 1
ATOM 2229 C C . GLN B 1 134 ? -9.891 -2.299 -5.094 1 98.94 134 GLN B C 1
ATOM 2231 O O . GLN B 1 134 ? -9.484 -1.146 -4.93 1 98.94 134 GLN B O 1
ATOM 2236 N N . GLY B 1 135 ? -9.258 -3.201 -5.812 1 98.88 135 GLY B N 1
ATOM 2237 C CA . GLY B 1 135 ? -8.039 -2.846 -6.52 1 98.88 135 GLY B CA 1
ATOM 2238 C C . GLY B 1 135 ? -7.953 -3.463 -7.902 1 98.88 135 GLY B C 1
ATOM 2239 O O . GLY B 1 135 ? -8.359 -4.609 -8.102 1 98.88 135 GLY B O 1
ATOM 2240 N N . HIS B 1 136 ? -7.469 -2.693 -8.852 1 98.75 136 HIS B N 1
ATOM 2241 C CA . HIS B 1 136 ? -7.051 -3.141 -10.18 1 98.75 136 HIS B CA 1
ATOM 2242 C C . HIS B 1 136 ? -5.535 -3.072 -10.328 1 98.75 136 HIS B C 1
ATOM 2244 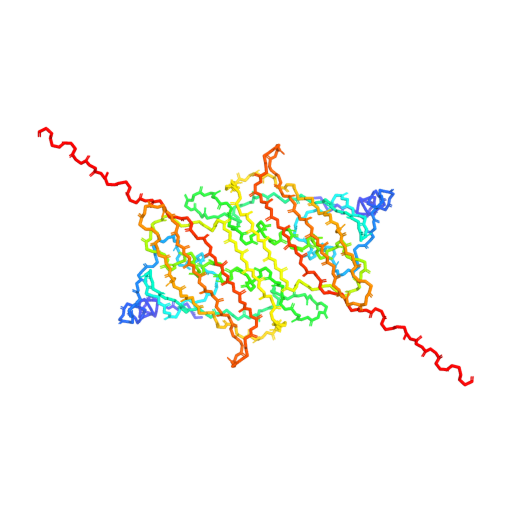O O . HIS B 1 136 ? -4.953 -1.988 -10.289 1 98.75 136 HIS B O 1
ATOM 2250 N N . PHE B 1 137 ? -4.969 -4.203 -10.523 1 98.38 137 PHE B N 1
ATOM 2251 C CA . PHE B 1 137 ? -3.516 -4.297 -10.57 1 98.38 137 PHE B CA 1
ATOM 2252 C C . PHE B 1 137 ? -3.039 -4.715 -11.953 1 98.38 137 PHE B C 1
ATOM 2254 O O . PHE B 1 137 ? -3.646 -5.578 -12.594 1 98.38 137 PHE B O 1
ATOM 2261 N N . VAL B 1 138 ? -2.014 -4.09 -12.406 1 97.38 138 VAL B N 1
ATOM 2262 C CA . VAL B 1 138 ? -1.25 -4.555 -13.555 1 97.38 138 VAL B CA 1
ATOM 2263 C C . VAL B 1 138 ? 0.089 -5.121 -13.094 1 97.38 138 VAL B C 1
ATOM 2265 O O . VAL B 1 138 ? 0.893 -4.418 -12.484 1 97.38 138 VAL B O 1
ATOM 2268 N N . ILE B 1 139 ? 0.277 -6.336 -13.414 1 95.81 139 ILE B N 1
ATOM 2269 C CA . ILE B 1 139 ? 1.439 -7.062 -12.914 1 95.81 139 ILE B CA 1
ATOM 2270 C C . ILE B 1 139 ? 2.369 -7.41 -14.078 1 95.81 139 ILE B C 1
ATOM 2272 O O . ILE B 1 139 ? 1.936 -7.988 -15.078 1 95.81 139 ILE B O 1
ATOM 2276 N N . TYR B 1 140 ? 3.65 -7.031 -13.93 1 92.31 140 TYR B N 1
ATOM 2277 C CA . TYR B 1 140 ? 4.684 -7.453 -14.867 1 92.31 140 TYR B CA 1
ATOM 2278 C C . TYR B 1 140 ? 5.125 -8.883 -14.586 1 92.31 140 TYR B C 1
ATOM 2280 O O . TYR B 1 140 ? 5.324 -9.266 -13.43 1 92.31 140 TYR B O 1
ATOM 2288 N N . ARG B 1 141 ? 5.25 -9.641 -15.711 1 86.56 141 ARG B N 1
ATOM 2289 C CA . ARG B 1 141 ? 5.762 -11 -15.578 1 86.56 141 ARG B CA 1
ATOM 2290 C C . ARG B 1 141 ? 6.906 -11.25 -16.562 1 86.56 141 ARG B C 1
ATOM 2292 O O . ARG B 1 141 ? 6.934 -10.68 -17.656 1 86.56 141 ARG B O 1
ATOM 2299 N N . SER B 1 142 ? 8.039 -11.711 -16.188 1 73.5 142 SER B N 1
ATOM 2300 C CA . SER B 1 142 ? 9.148 -12.031 -17.078 1 73.5 142 SER B CA 1
ATOM 2301 C C . SER B 1 142 ? 8.758 -13.086 -18.094 1 73.5 142 SER B C 1
ATOM 2303 O O . SER B 1 142 ? 8.047 -14.039 -17.766 1 73.5 142 SER B O 1
ATOM 2305 N N . ALA B 1 143 ? 8.383 -12.578 -19.359 1 55.81 143 ALA B N 1
ATOM 2306 C CA . ALA B 1 143 ? 8.086 -13.57 -20.391 1 55.81 143 ALA B CA 1
ATOM 2307 C C . ALA B 1 143 ? 9.062 -14.742 -20.328 1 55.81 143 ALA B C 1
ATOM 2309 O O . ALA B 1 143 ? 10.234 -14.562 -19.984 1 55.81 143 ALA B O 1
ATOM 2310 N N . GLY B 1 144 ? 8.656 -15.859 -19.969 1 46.62 144 GLY B N 1
ATOM 2311 C CA . GLY B 1 144 ? 9.477 -17.016 -20.328 1 46.62 144 GLY B CA 1
ATOM 2312 C C . GLY B 1 144 ? 10.266 -16.812 -21.594 1 46.62 144 GLY B C 1
ATOM 2313 O O . GLY B 1 144 ? 9.695 -16.547 -22.656 1 46.62 144 GLY B O 1
ATOM 2314 N N . GLU B 1 145 ? 11.422 -16.062 -21.688 1 42.72 145 GLU B N 1
ATOM 2315 C CA . GLU B 1 145 ? 12.164 -16.188 -22.922 1 42.72 145 GLU B CA 1
ATOM 2316 C C . GLU B 1 145 ? 12.07 -17.609 -23.484 1 42.72 145 GLU B C 1
ATOM 2318 O O . GLU B 1 145 ? 12.273 -18.578 -22.75 1 42.72 145 GLU B O 1
ATOM 2323 N N . PRO B 1 146 ? 11.32 -17.828 -24.531 1 40.06 146 PRO B N 1
ATOM 2324 C CA . PRO B 1 146 ? 11.547 -19.125 -25.188 1 40.06 146 PRO B CA 1
ATOM 2325 C C . PRO B 1 146 ? 13.023 -19.484 -25.297 1 40.06 146 PRO B C 1
ATOM 2327 O O . PRO B 1 146 ? 13.844 -18.641 -25.672 1 40.06 146 PRO B O 1
ATOM 2330 N N . ILE B 1 147 ? 13.633 -20.125 -24.328 1 39.25 147 ILE B N 1
ATOM 2331 C CA . ILE B 1 147 ? 14.898 -20.719 -24.719 1 39.25 147 ILE B CA 1
ATOM 2332 C C . ILE B 1 147 ? 14.789 -21.281 -26.141 1 39.25 147 ILE B C 1
ATOM 2334 O O . ILE B 1 147 ? 14.078 -22.25 -26.375 1 39.25 147 ILE B O 1
ATOM 2338 N N . ILE B 1 148 ? 14.781 -20.484 -27.141 1 37.59 148 ILE B N 1
ATOM 2339 C CA . ILE B 1 148 ? 15.078 -21.062 -28.453 1 37.59 148 ILE B CA 1
ATOM 2340 C C . ILE B 1 148 ? 16.391 -21.859 -28.375 1 37.59 148 ILE B C 1
ATOM 2342 O O . ILE B 1 148 ? 17.453 -21.297 -28.094 1 37.59 148 ILE B O 1
ATOM 2346 N N . GLU B 1 149 ? 16.438 -23.172 -28.062 1 35.44 149 GLU B N 1
ATOM 2347 C CA . GLU B 1 149 ? 17.469 -24.109 -28.484 1 35.44 149 GLU B CA 1
ATOM 2348 C C . GLU B 1 149 ? 17.828 -23.906 -29.953 1 35.44 149 GLU B C 1
ATOM 2350 O O . GLU B 1 149 ? 16.953 -23.984 -30.828 1 35.44 149 GLU B O 1
ATOM 2355 N N . GLY B 1 150 ? 18.656 -22.969 -30.281 1 29.64 150 GLY B N 1
ATOM 2356 C CA . GLY B 1 150 ? 19.312 -23.094 -31.562 1 29.64 150 GLY B CA 1
ATOM 2357 C C . GLY B 1 150 ? 19.75 -24.516 -31.875 1 29.64 150 GLY B C 1
ATOM 2358 O O . GLY B 1 150 ? 20.547 -25.109 -31.156 1 29.64 150 GLY B O 1
ATOM 2359 N N . GLY B 1 151 ? 18.844 -25.344 -32.344 1 28.72 151 GLY B N 1
ATOM 2360 C CA . GLY B 1 151 ? 19.25 -26.5 -33.125 1 28.72 151 GLY B CA 1
ATOM 2361 C C . GLY B 1 151 ? 20.328 -26.203 -34.125 1 28.72 151 GLY B C 1
ATOM 2362 O O . GLY B 1 151 ? 20.109 -25.406 -35.062 1 28.72 151 GLY B O 1
ATOM 2363 N N . ASN B 1 152 ? 21.656 -26.141 -33.656 1 24.98 152 ASN B N 1
ATOM 2364 C CA . ASN B 1 152 ? 22.578 -26.781 -34.594 1 24.98 152 ASN B CA 1
ATOM 2365 C C . ASN B 1 152 ? 22.266 -28.266 -34.781 1 24.98 152 ASN B C 1
ATOM 2367 O O . ASN B 1 152 ? 21.891 -28.938 -33.812 1 24.98 152 ASN B O 1
#

Organism: NCBI:txid582686

InterPro domains:
  IPR006683 Thioesterase domain [PF03061] (73-128)
  IPR017275 Transcription factor FapR [NF003359] (1-143)
  IPR029069 HotDog domain superfamily [SSF54637] (31-139)

Foldseek 3Di:
DPPDPVVVVVVVVVCVVACNDQFQQDHLVQAAFAWDHAAALFKTKGKHAAAPVQADVVPQWGDPVSVVRNQQSRQQRNHPANHKDWDDKDKDFDATDGHGFMKMKMKGWDDDDVPFQKTWMWMWIDGVVDTGMIMITIMGHPPPPPPPPPDD/DPPDPVVVVVVVVVCVVAPNDQFQQDHLVQAAFHWDHAAALFKTKGKHAAAPVQADVVPQWGDPVSVVRNQQSRQQRNHPANHKDWDDKDKDFDATDGHGFMKMKMKGWDDDDVPAQKTWMWMWIDGVVDTGMIMITIMGHPPPPPPPPPDD

Solvent-accessible surface area (backbone atoms only — not comparable to full-atom values): 15886 Å² total; per-residue (Å²): 132,76,82,54,73,64,61,58,48,47,54,50,46,59,46,55,72,45,76,40,48,78,58,51,28,45,61,72,90,70,33,49,47,44,78,78,42,28,38,60,60,41,30,31,32,33,43,36,73,35,43,79,92,43,26,41,85,87,74,35,38,44,41,63,44,60,60,47,27,28,46,52,33,47,50,37,36,23,36,80,32,64,48,46,43,70,36,36,37,44,36,35,50,71,40,90,48,42,61,70,39,51,37,39,32,38,31,37,50,74,47,69,53,82,88,60,41,38,33,37,27,40,29,42,26,21,48,84,92,40,67,27,34,40,35,42,34,36,28,36,32,70,63,76,70,74,77,72,74,75,78,124,132,77,83,54,73,66,62,58,48,48,54,49,47,59,47,56,74,45,76,41,50,76,59,51,28,44,62,71,89,72,34,48,47,45,79,77,40,28,38,60,62,40,30,32,32,32,42,36,72,34,43,77,92,44,28,40,85,90,74,35,37,45,40,64,44,58,60,47,29,28,46,51,32,48,50,36,36,22,35,81,34,63,46,48,43,71,36,34,36,44,36,36,49,70,40,89,48,42,62,71,39,49,36,39,32,39,31,39,50,73,45,67,53,83,87,59,41,40,32,36,28,40,30,42,26,22,48,83,92,40,69,28,33,41,36,43,33,36,28,37,33,70,62,76,70,74,76,71,75,75,80,124

pLDDT: mean 82.81, std 22.1, range [24.62, 98.94]

Secondary structure (DSSP, 8-state):
----HHHHHHHHHHHHHSSBPPPSSS-GGGSSSEEEEEETTTEEEEEEE--GGGB-TTT-BBPHHHHHHHHHHHHHHTSSSS-EEEEEEEEEE-S--BTTPEEEEEEEEEEE-SSSSEEEEEEEEEETTEEEEEEEEEEEE-----------/----HHHHHHHHHHHHHS-BPPP-SS-GGGSSSEEEEEETTTEEEEEEE--GGGB-TTT-BBPHHHHHHHHHHHHHHTSSSS-EEEEEEEEEE-S--BTTPEEEEEEEEEEE-SSSSEEEEEEEEEETTEEEEEEEEEEEE-----------

Radius of gyration: 21.51 Å; Cα contacts (8 Å, |Δi|>4): 691; chains: 2; bounding box: 54×66×62 Å

Sequence (304 aa):
MELGIPELRERMKLMAERSYDAVKSLPLHEVIGDIVDLQLDRSGISIFEIREEHVFSRTGIARGHHVFAQANSLAVAVINDEIALTATADIRFVRSVKLGEKCIAKAYVRSISGEKSKAKVEVFSYVGDEMVFQGHFVIYRSAGEPIIEGGNMELGIPELRERMKLMAERSYDAVKSLPLHEVIGDIVDLQLDRSGISIFEIREEHVFSRTGIARGHHVFAQANSLAVAVINDEIALTATADIRFVRSVKLGEKCIAKAYVRSISGEKSKAKVEVFSYVGDEMVFQGHFVIYRSAGEPIIEGGN